Protein 1J6O (pdb70)

Sequence (259 aa):
HHHHVDTHAHLHFHQFDDDRNAVISSFEENNIEFVVNVGVNLEDSKKSLDLSKTSDRIFCSVGVHPHDAKEVPEDFIEHLEKFAKDEKVVAIGETGLDFFRNISPAEVQKRVFVEQIELAGKLNLPLVVHIRDAYSEAYEILRTESLPEKRGVIHAFSSDYEWAKKFIDLGFLLGIGGPVTYPKNEALREVVKRVGLEYIVLETDCPFLPPQPFRGKRNEPKYLKYVVETISQVLGVPEAKVDEATTENARRIFLEVKE

B-factor: mean 18.45, std 9.56, range [3.08, 58.13]

InterPro domains:
  IPR001130 3'-5' ssDNA/RNA exonuclease TatD-like [PF01026] (2-251)
  IPR001130 3'-5' ssDNA/RNA exonuclease TatD-like [PIRSF005902] (1-252)
  IPR001130 3'-5' ssDNA/RNA exonuclease TatD-like [cd01310] (1-251)
  IPR015991 Hydrolase TatD/YcfH-like [TIGR00010] (1-251)
  IPR032466 Metal-dependent hydrolase [SSF51556] (1-251)

CATH classification: 3.20.20.140

Structure (mmCIF, N/CA/C/O backbone):
data_1J6O
#
_entry.id   1J6O
#
_cell.length_a   35.05
_cell.length_b   77.25
_cell.length_c   84.53
_cell.angle_alpha   90
_cell.angle_beta   90
_cell.angle_gamma   90
#
_symmetry.space_group_name_H-M   'P 21 21 21'
#
loop_
_entity.id
_entity.type
_entity.pdbx_description
1 polymer 'TatD-related deoxyribonuclease'
2 non-polymer 'ISOPROPYL ALCOHOL'
3 water water
#
loop_
_atom_site.group_PDB
_atom_site.id
_atom_site.type_symbol
_atom_site.label_atom_id
_atom_site.label_alt_id
_atom_site.label_comp_id
_atom_site.label_asym_id
_atom_site.label_entity_id
_atom_site.label_seq_id
_atom_site.pdbx_PDB_ins_code
_atom_site.Cartn_x
_atom_site.Cartn_y
_atom_site.Cartn_z
_atom_site.occupancy
_atom_site.B_iso_or_equiv
_atom_site.auth_seq_id
_atom_site.auth_comp_id
_atom_site.auth_asym_id
_atom_site.auth_atom_id
_atom_site.pdbx_PDB_model_num
ATOM 1 N N . HIS A 1 9 ? 26.761 57.297 22.339 1.00 39.07 -4 HIS A N 1
ATOM 2 C CA . HIS A 1 9 ? 25.834 57.901 23.324 1.00 37.93 -4 HIS A CA 1
ATOM 3 C C . HIS A 1 9 ? 24.406 57.772 22.812 1.00 35.60 -4 HIS A C 1
ATOM 4 O O . HIS A 1 9 ? 23.473 57.660 23.599 1.00 35.55 -4 HIS A O 1
ATOM 11 N N . HIS A 1 10 ? 24.249 57.775 21.489 1.00 32.73 -3 HIS A N 1
ATOM 12 C CA . HIS A 1 10 ? 22.932 57.678 20.841 1.00 30.99 -3 HIS A CA 1
ATOM 13 C C . HIS A 1 10 ? 22.085 56.407 20.941 1.00 29.67 -3 HIS A C 1
ATOM 14 O O . HIS A 1 10 ? 22.599 55.301 20.940 1.00 29.54 -3 HIS A O 1
ATOM 21 N N . HIS A 1 11 ? 20.765 56.606 20.997 1.00 28.17 -2 HIS A N 1
ATOM 22 C CA . HIS A 1 11 ? 19.782 55.527 21.083 1.00 26.44 -2 HIS A CA 1
ATOM 23 C C . HIS A 1 11 ? 19.382 55.156 19.646 1.00 24.44 -2 HIS A C 1
ATOM 24 O O . HIS A 1 11 ? 18.299 55.543 19.180 1.00 26.00 -2 HIS A O 1
ATOM 31 N N . HIS A 1 12 ? 20.239 54.423 18.943 1.00 20.37 -1 HIS A N 1
ATOM 32 C CA . HIS A 1 12 ? 19.938 54.026 17.561 1.00 17.68 -1 HIS A CA 1
ATOM 33 C C . HIS A 1 12 ? 19.332 52.642 17.438 1.00 15.23 -1 HIS A C 1
ATOM 34 O O . HIS A 1 12 ? 19.707 51.745 18.172 1.00 14.74 -1 HIS A O 1
ATOM 49 N N . VAL A 1 14 ? 18.098 49.414 14.667 1.00 8.51 1 VAL A N 1
ATOM 50 C CA . VAL A 1 14 ? 18.354 48.860 13.339 1.00 7.41 1 VAL A CA 1
ATOM 51 C C . VAL A 1 14 ? 17.218 47.899 13.023 1.00 7.69 1 VAL A C 1
ATOM 52 O O . VAL A 1 14 ? 16.850 47.082 13.877 1.00 7.41 1 VAL A O 1
ATOM 56 N N . ASP A 1 15 ? 16.614 48.024 11.844 1.00 6.70 2 ASP A N 1
ATOM 57 C CA . ASP A 1 15 ? 15.518 47.098 11.488 1.00 7.71 2 ASP A CA 1
ATOM 58 C C . ASP A 1 15 ? 16.205 46.039 10.637 1.00 7.14 2 ASP A C 1
ATOM 59 O O . ASP A 1 15 ? 16.555 46.305 9.482 1.00 4.77 2 ASP A O 1
ATOM 64 N N . THR A 1 16 ? 16.375 44.836 11.175 1.00 6.90 3 THR A N 1
ATOM 65 C CA . THR A 1 16 ? 17.045 43.764 10.413 1.00 6.88 3 THR A CA 1
ATOM 66 C C . THR A 1 16 ? 16.165 42.958 9.461 1.00 6.10 3 THR A C 1
ATOM 67 O O . THR A 1 16 ? 16.632 41.979 8.858 1.00 6.35 3 THR A O 1
ATOM 71 N N . HIS A 1 17 ? 14.901 43.352 9.304 1.00 5.91 4 HIS A N 1
ATOM 72 C CA . HIS A 1 17 ? 14.041 42.609 8.403 1.00 6.90 4 HIS A CA 1
ATOM 73 C C . HIS A 1 17 ? 12.922 43.493 7.898 1.00 7.83 4 HIS A C 1
ATOM 74 O O . HIS A 1 17 ? 11.857 43.562 8.518 1.00 11.92 4 HIS A O 1
ATOM 81 N N . ALA A 1 18 ? 13.138 44.160 6.768 1.00 5.47 5 ALA A N 1
ATOM 82 C CA . ALA A 1 18 ? 12.103 45.028 6.220 1.00 5.66 5 ALA A CA 1
ATOM 83 C C . ALA A 1 18 ? 11.764 44.641 4.756 1.00 5.86 5 ALA A C 1
ATOM 84 O O . ALA A 1 18 ? 12.558 43.979 4.108 1.00 5.49 5 ALA A O 1
ATOM 86 N N . HIS A 1 19 ? 10.591 45.048 4.259 1.00 4.58 6 HIS A N 1
ATOM 87 C CA . HIS A 1 19 ? 10.181 44.755 2.871 1.00 5.69 6 HIS A CA 1
ATOM 88 C C . HIS A 1 19 ? 9.611 46.090 2.383 1.00 5.76 6 HIS A C 1
ATOM 89 O O . HIS A 1 19 ? 8.406 46.184 2.006 1.00 5.66 6 HIS A O 1
ATOM 96 N N . LEU A 1 20 ? 10.466 47.104 2.341 1.00 4.69 7 LEU A N 1
ATOM 97 C CA . LEU A 1 20 ? 10.047 48.440 1.920 1.00 5.86 7 LEU A CA 1
ATOM 98 C C . LEU A 1 20 ? 9.637 48.552 0.469 1.00 6.86 7 LEU A C 1
ATOM 99 O O . LEU A 1 20 ? 8.955 49.514 0.077 1.00 7.61 7 LEU A O 1
ATOM 104 N N . HIS A 1 21 ? 10.032 47.559 -0.313 1.00 5.31 8 HIS A N 1
ATOM 105 C CA . HIS A 1 21 ? 9.709 47.537 -1.730 1.00 7.50 8 HIS A CA 1
ATOM 106 C C . HIS A 1 21 ? 8.340 46.926 -2.016 1.00 7.17 8 HIS A C 1
ATOM 107 O O . HIS A 1 21 ? 7.920 46.893 -3.179 1.00 8.99 8 HIS A O 1
ATOM 114 N N . PHE A 1 22 ? 7.642 46.437 -0.986 1.00 5.07 9 PHE A N 1
ATOM 115 C CA . PHE A 1 22 ? 6.327 45.852 -1.192 1.00 6.12 9 PHE A CA 1
ATOM 116 C C . PHE A 1 22 ? 5.366 46.966 -1.586 1.00 9.51 9 PHE A C 1
ATOM 117 O O . PHE A 1 22 ? 5.600 48.153 -1.269 1.00 8.29 9 PHE A O 1
ATOM 125 N N . HIS A 1 23 ? 4.292 46.593 -2.281 1.00 9.63 10 HIS A N 1
ATOM 126 C CA . HIS A 1 23 ? 3.318 47.584 -2.722 1.00 11.97 10 HIS A CA 1
ATOM 127 C C . HIS A 1 23 ? 2.636 48.418 -1.631 1.00 11.41 10 HIS A C 1
ATOM 128 O O . HIS A 1 23 ? 2.111 49.505 -1.923 1.00 11.35 10 HIS A O 1
ATOM 135 N N . GLN A 1 24 ? 2.623 47.933 -0.393 1.00 9.31 11 GLN A N 1
ATOM 136 C CA . GLN A 1 24 ? 1.994 48.693 0.683 1.00 10.03 11 GLN A CA 1
ATOM 137 C C . GLN A 1 24 ? 2.745 50.013 0.955 1.00 7.91 11 GLN A C 1
ATOM 138 O O . GLN A 1 24 ? 2.253 50.886 1.638 1.00 8.47 11 GLN A O 1
ATOM 144 N N . PHE A 1 25 ? 3.930 50.164 0.391 1.00 7.65 12 PHE A N 1
ATOM 145 C CA . PHE A 1 25 ? 4.714 51.382 0.591 1.00 7.50 12 PHE A CA 1
ATOM 146 C C . PHE A 1 25 ? 4.783 52.207 -0.700 1.00 9.87 12 PHE A C 1
ATOM 147 O O . PHE A 1 25 ? 5.560 53.153 -0.774 1.00 9.82 12 PHE A O 1
ATOM 155 N N . ASP A 1 26 ? 4.001 51.830 -1.709 1.00 9.52 13 ASP A N 1
ATOM 156 C CA . ASP A 1 26 ? 4.033 52.557 -2.975 1.00 12.47 13 ASP A CA 1
ATOM 157 C C . ASP A 1 26 ? 3.751 54.045 -2.914 1.00 12.28 13 ASP A C 1
ATOM 158 O O . ASP A 1 26 ? 4.342 54.812 -3.660 1.00 15.44 13 ASP A O 1
ATOM 163 N N . ASP A 1 27 ? 2.870 54.472 -2.027 1.00 11.22 14 ASP A N 1
ATOM 164 C CA . ASP A 1 27 ? 2.572 55.898 -1.982 1.00 13.01 14 ASP A CA 1
ATOM 165 C C . ASP A 1 27 ? 3.474 56.791 -1.154 1.00 12.65 14 ASP A C 1
ATOM 166 O O . ASP A 1 27 ? 3.494 58.008 -1.394 1.00 11.88 14 ASP A O 1
ATOM 171 N N . ASP A 1 28 ? 4.242 56.210 -0.229 1.00 10.44 15 ASP A N 1
ATOM 172 C CA . ASP A 1 28 ? 5.117 57.019 0.629 1.00 11.36 15 ASP A CA 1
ATOM 173 C C . ASP A 1 28 ? 6.492 56.480 1.026 1.00 10.94 15 ASP A C 1
ATOM 174 O O . ASP A 1 28 ? 7.085 56.920 2.019 1.00 7.31 15 ASP A O 1
ATOM 179 N N . ARG A 1 29 ? 6.997 55.555 0.232 1.00 11.07 16 ARG A N 1
ATOM 180 C CA . ARG A 1 29 ? 8.290 54.936 0.452 1.00 11.95 16 ARG A CA 1
ATOM 181 C C . ARG A 1 29 ? 9.399 55.997 0.603 1.00 12.58 16 ARG A C 1
ATOM 182 O O . ARG A 1 29 ? 10.261 55.897 1.485 1.00 11.59 16 ARG A O 1
ATOM 190 N N . ASN A 1 30 ? 9.405 57.000 -0.279 1.00 11.70 17 ASN A N 1
ATOM 191 C CA . ASN A 1 30 ? 10.431 58.049 -0.193 1.00 12.28 17 ASN A CA 1
ATOM 192 C C . ASN A 1 30 ? 10.409 58.754 1.156 1.00 11.61 17 ASN A C 1
ATOM 193 O O . ASN A 1 30 ? 11.458 58.977 1.764 1.00 14.52 17 ASN A O 1
ATOM 198 N N . ALA A 1 31 ? 9.215 59.105 1.625 1.00 12.57 18 ALA A N 1
ATOM 199 C CA . ALA A 1 31 ? 9.066 59.791 2.908 1.00 12.55 18 ALA A CA 1
ATOM 200 C C . ALA A 1 31 ? 9.489 58.912 4.088 1.00 12.50 18 ALA A C 1
ATOM 201 O O . ALA A 1 31 ? 10.133 59.375 5.052 1.00 12.08 18 ALA A O 1
ATOM 203 N N . VAL A 1 32 ? 9.127 57.640 4.004 1.00 10.05 19 VAL A N 1
ATOM 204 C CA . VAL A 1 32 ? 9.459 56.690 5.060 1.00 10.61 19 VAL A CA 1
ATOM 205 C C . VAL A 1 32 ? 10.968 56.539 5.162 1.00 9.49 19 VAL A C 1
ATOM 206 O O . VAL A 1 32 ? 11.547 56.607 6.252 1.00 7.99 19 VAL A O 1
ATOM 210 N N . ILE A 1 33 ? 11.617 56.394 4.021 1.00 8.28 20 ILE A N 1
ATOM 211 C CA . ILE A 1 33 ? 13.057 56.228 4.004 1.00 8.88 20 ILE A CA 1
ATOM 212 C C . ILE A 1 33 ? 13.792 57.515 4.375 1.00 10.86 20 ILE A C 1
ATOM 213 O O . ILE A 1 33 ? 14.729 57.514 5.179 1.00 9.32 20 ILE A O 1
ATOM 218 N N . SER A 1 34 ? 13.361 58.627 3.815 1.00 12.17 21 SER A N 1
ATOM 219 C CA . SER A 1 34 ? 14.043 59.863 4.152 1.00 14.25 21 SER A CA 1
ATOM 220 C C . SER A 1 34 ? 13.858 60.237 5.619 1.00 14.19 21 SER A C 1
ATOM 221 O O . SER A 1 34 ? 14.600 61.081 6.144 1.00 16.92 21 SER A O 1
ATOM 224 N N . SER A 1 35 ? 12.902 59.639 6.322 1.00 12.03 22 SER A N 1
ATOM 225 C CA . SER A 1 35 ? 12.760 60.023 7.716 1.00 13.00 22 SER A CA 1
ATOM 226 C C . SER A 1 35 ? 13.464 59.073 8.687 1.00 10.78 22 SER A C 1
ATOM 227 O O . SER A 1 35 ? 13.296 59.182 9.896 1.00 12.33 22 SER A O 1
ATOM 230 N N . PHE A 1 36 ? 14.257 58.140 8.164 1.00 9.98 23 PHE A N 1
ATOM 231 C CA . PHE A 1 36 ? 14.956 57.202 9.042 1.00 7.80 23 PHE A CA 1
ATOM 232 C C . PHE A 1 36 ? 15.805 57.901 10.094 1.00 11.25 23 PHE A C 1
ATOM 233 O O . PHE A 1 36 ? 15.724 57.575 11.283 1.00 10.45 23 PHE A O 1
ATOM 241 N N . GLU A 1 37 ? 16.594 58.882 9.665 1.00 11.91 24 GLU A N 1
ATOM 242 C CA . GLU A 1 37 ? 17.444 59.599 10.617 1.00 15.05 24 GLU A CA 1
ATOM 243 C C . GLU A 1 37 ? 16.616 60.242 11.732 1.00 15.53 24 GLU A C 1
ATOM 244 O O . GLU A 1 37 ? 16.890 60.044 12.931 1.00 16.35 24 GLU A O 1
ATOM 250 N N . GLU A 1 38 ? 15.590 60.995 11.357 1.00 13.57 25 GLU A N 1
ATOM 251 C CA . GLU A 1 38 ? 14.764 61.649 12.366 1.00 17.41 25 GLU A CA 1
ATOM 252 C C . GLU A 1 38 ? 14.165 60.631 13.316 1.00 15.98 25 GLU A C 1
ATOM 253 O O . GLU A 1 38 ? 13.892 60.932 14.465 1.00 16.70 25 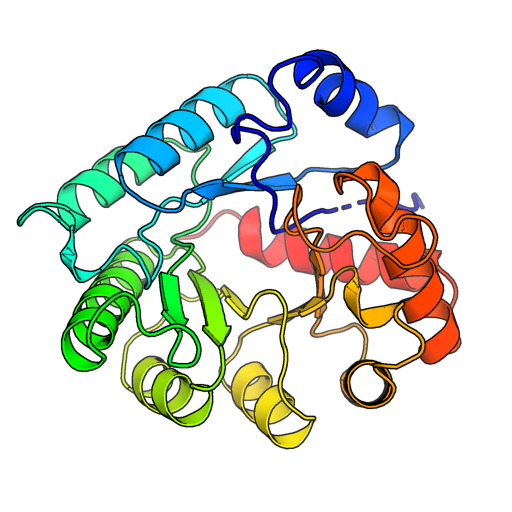GLU A O 1
ATOM 259 N N . ASN A 1 39 ? 13.953 59.413 12.841 1.00 13.77 26 ASN A N 1
ATOM 260 C CA . ASN A 1 39 ? 13.369 58.402 13.701 1.00 13.90 26 ASN A CA 1
ATOM 261 C C . ASN A 1 39 ? 14.352 57.467 14.401 1.00 12.46 26 ASN A C 1
ATOM 262 O O . ASN A 1 39 ? 13.942 56.446 14.945 1.00 13.31 26 ASN A O 1
ATOM 267 N N . ASN A 1 40 ? 15.634 57.823 14.369 1.00 13.44 27 ASN A N 1
ATOM 268 C CA . ASN A 1 40 ? 16.707 57.050 15.003 1.00 15.18 27 ASN A CA 1
ATOM 269 C C . ASN A 1 40 ? 16.946 55.652 14.446 1.00 14.89 27 ASN A C 1
ATOM 270 O O . ASN A 1 40 ? 17.368 54.729 15.180 1.00 13.00 27 ASN A O 1
ATOM 275 N N . ILE A 1 41 ? 16.640 55.482 13.167 1.00 11.75 28 ILE A N 1
ATOM 276 C CA . ILE A 1 41 ? 16.841 54.192 12.525 1.00 10.41 28 ILE A CA 1
ATOM 277 C C . ILE A 1 41 ? 18.198 54.328 11.833 1.00 10.68 28 ILE A C 1
ATOM 278 O O . ILE A 1 41 ? 18.320 55.071 10.849 1.00 11.70 28 ILE A O 1
ATOM 283 N N . GLU A 1 42 ? 19.215 53.625 12.330 1.00 8.97 29 GLU A N 1
ATOM 284 C CA . GLU A 1 42 ? 20.553 53.702 11.734 1.00 9.65 29 GLU A CA 1
ATOM 285 C C . GLU A 1 42 ? 20.637 53.101 10.327 1.00 9.66 29 GLU A C 1
ATOM 286 O O . GLU A 1 42 ? 21.310 53.649 9.438 1.00 7.77 29 GLU A O 1
ATOM 292 N N . PHE A 1 43 ? 20.023 51.933 10.142 1.00 9.48 30 PHE A N 1
ATOM 293 C CA . PHE A 1 43 ? 20.004 51.277 8.829 1.00 7.33 30 PHE A CA 1
ATOM 294 C C . PHE A 1 43 ? 19.000 50.176 8.889 1.00 7.51 30 PHE A C 1
ATOM 295 O O . PHE A 1 43 ? 18.486 49.840 9.971 1.00 5.83 30 PHE A O 1
ATOM 303 N N . VAL A 1 44 ? 18.642 49.658 7.726 1.00 5.36 31 VAL A N 1
ATOM 304 C CA . VAL A 1 44 ? 17.684 48.564 7.719 1.00 6.09 31 VAL A CA 1
ATOM 305 C C . VAL A 1 44 ? 18.189 47.524 6.739 1.00 6.15 31 VAL A C 1
ATOM 306 O O . VAL A 1 44 ? 18.960 47.847 5.813 1.00 6.13 31 VAL A O 1
ATOM 310 N N . VAL A 1 45 ? 17.791 46.275 6.957 1.00 3.26 32 VAL A N 1
ATOM 311 C CA . VAL A 1 45 ? 18.212 45.219 6.052 1.00 3.76 32 VAL A CA 1
ATOM 312 C C . VAL A 1 45 ? 16.901 44.898 5.322 1.00 5.50 32 VAL A C 1
ATOM 313 O O . VAL A 1 45 ? 15.963 44.393 5.941 1.00 6.86 32 VAL A O 1
ATOM 317 N N . ASN A 1 46 ? 16.844 45.241 4.034 1.00 4.99 33 ASN A N 1
ATOM 318 C CA . ASN A 1 46 ? 15.648 45.016 3.212 1.00 6.09 33 ASN A CA 1
ATOM 319 C C . ASN A 1 46 ? 15.767 43.647 2.555 1.00 7.63 33 ASN A C 1
ATOM 320 O O . ASN A 1 46 ? 16.671 43.387 1.788 1.00 8.14 33 ASN A O 1
ATOM 325 N N . VAL A 1 47 ? 14.777 42.815 2.833 1.00 7.46 34 VAL A N 1
ATOM 326 C CA . VAL A 1 47 ? 14.718 41.447 2.368 1.00 8.33 34 VAL A CA 1
ATOM 327 C C . VAL A 1 47 ? 13.841 41.036 1.196 1.00 9.12 34 VAL A C 1
ATOM 328 O O . VAL A 1 47 ? 12.651 41.324 1.189 1.00 10.73 34 VAL A O 1
ATOM 332 N N . GLY A 1 48 ? 14.423 40.274 0.278 1.00 9.14 35 GLY A N 1
ATOM 333 C CA . GLY A 1 48 ? 13.674 39.798 -0.893 1.00 10.25 35 GLY A CA 1
ATOM 334 C C . GLY A 1 48 ? 13.023 38.456 -0.612 1.00 11.86 35 GLY A C 1
ATOM 335 O O . GLY A 1 48 ? 13.468 37.748 0.303 1.00 12.61 35 GLY A O 1
ATOM 336 N N . VAL A 1 49 ? 11.955 38.100 -1.345 1.00 9.23 36 VAL A N 1
ATOM 337 C CA . VAL A 1 49 ? 11.306 36.800 -1.092 1.00 10.02 36 VAL A CA 1
ATOM 338 C C . VAL A 1 49 ? 11.312 35.814 -2.280 1.00 9.69 36 VAL A C 1
ATOM 339 O O . VAL A 1 49 ? 10.826 34.681 -2.164 1.00 10.40 36 VAL A O 1
ATOM 343 N N . ASN A 1 50 ? 11.865 36.250 -3.411 1.00 9.59 37 ASN A N 1
ATOM 344 C CA . ASN A 1 50 ? 11.963 35.409 -4.598 1.00 9.54 37 ASN A CA 1
ATOM 345 C C . ASN A 1 50 ? 12.880 36.142 -5.556 1.00 10.96 37 ASN A C 1
ATOM 346 O O . ASN A 1 50 ? 13.379 37.214 -5.228 1.00 11.30 37 ASN A O 1
ATOM 351 N N . LEU A 1 51 ? 13.151 35.580 -6.717 1.00 9.33 38 LEU A N 1
ATOM 352 C CA . LEU A 1 51 ? 14.041 36.262 -7.641 1.00 11.42 38 LEU A CA 1
ATOM 353 C C . LEU A 1 51 ? 13.603 37.652 -8.087 1.00 10.32 38 LEU A C 1
ATOM 354 O O . LEU A 1 51 ? 14.400 38.596 -8.041 1.00 10.79 38 LEU A O 1
ATOM 359 N N . GLU A 1 52 ? 12.359 37.790 -8.531 1.00 10.83 39 GLU A N 1
ATOM 360 C CA . GLU A 1 52 ? 11.884 39.101 -8.987 1.00 11.26 39 GLU A CA 1
ATOM 361 C C . GLU A 1 52 ? 11.839 40.108 -7.846 1.00 10.87 39 GLU A C 1
ATOM 362 O O . GLU A 1 52 ? 12.192 41.282 -8.006 1.00 10.75 39 GLU A O 1
ATOM 368 N N . ASP A 1 53 ? 11.351 39.645 -6.707 1.00 9.63 40 ASP A N 1
ATOM 369 C CA . ASP A 1 53 ? 11.249 40.505 -5.545 1.00 9.07 40 ASP A CA 1
ATOM 370 C C . ASP A 1 53 ? 12.631 40.902 -4.994 1.00 8.26 40 ASP A C 1
ATOM 371 O O . ASP A 1 53 ? 12.843 42.050 -4.517 1.00 8.89 40 ASP A O 1
ATOM 376 N N . SER A 1 54 ? 13.579 39.974 -5.063 1.00 7.07 41 SER A N 1
ATOM 377 C CA . SER A 1 54 ? 14.908 40.285 -4.574 1.00 8.25 41 SER A CA 1
ATOM 378 C C . SER A 1 54 ? 15.524 41.370 -5.444 1.00 9.55 41 SER A C 1
ATOM 379 O O . SER A 1 54 ? 16.265 42.232 -4.938 1.00 7.94 41 SER A O 1
ATOM 382 N N . LYS A 1 55 ? 15.237 41.334 -6.744 1.00 8.68 42 LYS A N 1
ATOM 383 C CA . LYS A 1 55 ? 15.788 42.357 -7.665 1.00 12.31 42 LYS A CA 1
ATOM 384 C C . LYS A 1 55 ? 15.220 43.742 -7.269 1.00 11.13 42 LYS A C 1
ATOM 385 O O . LYS A 1 55 ? 15.945 44.730 -7.262 1.00 11.39 42 LYS A O 1
ATOM 391 N N . LYS A 1 56 ? 13.936 43.805 -6.923 1.00 11.04 43 LYS A N 1
ATOM 392 C CA . LYS A 1 56 ? 13.317 45.090 -6.526 1.00 11.78 43 LYS A CA 1
ATOM 393 C C . LYS A 1 56 ? 13.927 45.581 -5.218 1.00 11.11 43 LYS A C 1
ATOM 394 O O . LYS A 1 56 ? 14.133 46.783 -5.037 1.00 9.70 43 LYS A O 1
ATOM 400 N N . SER A 1 57 ? 14.187 44.644 -4.308 1.00 9.63 44 SER A N 1
ATOM 401 C CA . SER A 1 57 ? 14.786 44.979 -3.016 1.00 8.58 44 SER A CA 1
ATOM 402 C C . SER A 1 57 ? 16.184 45.549 -3.285 1.00 10.16 44 SER A C 1
ATOM 403 O O . SER A 1 57 ? 16.567 46.582 -2.737 1.00 7.17 44 SER A O 1
ATOM 406 N N . LEU A 1 58 ? 16.956 44.882 -4.136 1.00 9.31 45 LEU A N 1
ATOM 407 C CA . LEU A 1 58 ? 18.299 45.390 -4.419 1.00 10.99 45 LEU A CA 1
ATOM 408 C C . LEU A 1 58 ? 18.269 46.775 -5.048 1.00 10.17 45 LEU A C 1
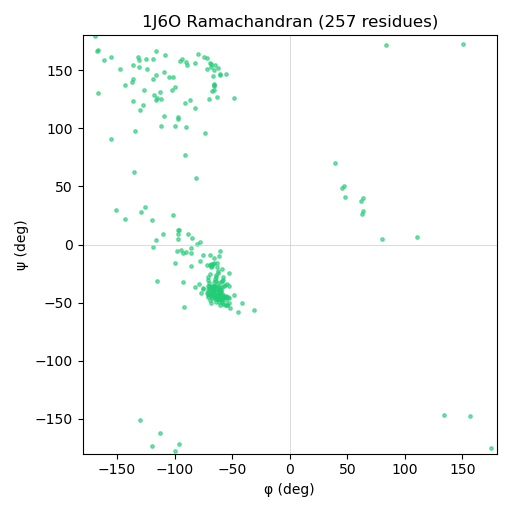ATOM 409 O O . LEU A 1 58 ? 19.047 47.664 -4.677 1.00 8.71 45 LEU A O 1
ATOM 414 N N . ASP A 1 59 ? 17.377 46.964 -5.995 1.00 9.35 46 ASP A N 1
ATOM 415 C CA . ASP A 1 59 ? 17.278 48.253 -6.653 1.00 12.25 46 ASP A CA 1
ATOM 416 C C . ASP A 1 59 ? 16.929 49.335 -5.669 1.00 11.27 46 ASP A C 1
ATOM 417 O O . ASP A 1 59 ? 17.463 50.446 -5.737 1.00 11.64 46 ASP A O 1
ATOM 422 N N . LEU A 1 60 ? 16.059 49.015 -4.721 1.00 9.55 47 LEU A N 1
ATOM 423 C CA . LEU A 1 60 ? 15.686 50.031 -3.738 1.00 8.75 47 LEU A CA 1
ATOM 424 C C . LEU A 1 60 ? 16.847 50.330 -2.780 1.00 10.52 47 LEU A C 1
ATOM 425 O O . LEU A 1 60 ? 17.082 51.492 -2.435 1.00 11.86 47 LEU A O 1
ATOM 430 N N . SER A 1 61 ? 17.571 49.297 -2.353 1.00 11.67 48 SER A N 1
ATOM 431 C CA . SER A 1 61 ? 18.691 49.493 -1.429 1.00 12.95 48 SER A CA 1
ATOM 432 C C . SER A 1 61 ? 19.727 50.398 -2.052 1.00 14.99 48 SER A C 1
ATOM 433 O O . SER A 1 61 ? 20.393 51.164 -1.358 1.00 13.64 48 SER A O 1
ATOM 436 N N . LYS A 1 62 ? 19.858 50.329 -3.371 1.00 16.35 49 LYS A N 1
ATOM 437 C CA . LYS A 1 62 ? 20.839 51.177 -4.019 1.00 20.04 49 LYS A CA 1
ATOM 438 C C . LYS A 1 62 ? 20.480 52.670 -3.989 1.00 19.99 49 LYS A C 1
ATOM 439 O O . LYS A 1 62 ? 21.315 53.508 -4.313 1.00 22.83 49 LYS A O 1
ATOM 445 N N . THR A 1 63 ? 19.272 53.015 -3.556 1.00 19.09 50 THR A N 1
ATOM 446 C CA . THR A 1 63 ? 18.860 54.422 -3.498 1.00 18.44 50 THR A CA 1
ATOM 447 C C . THR A 1 63 ? 19.067 55.100 -2.135 1.00 16.03 50 THR A C 1
ATOM 448 O O . THR A 1 63 ? 18.832 56.301 -1.983 1.00 15.64 50 THR A O 1
ATOM 452 N N . SER A 1 64 ? 19.500 54.351 -1.137 1.00 13.23 51 SER A N 1
ATOM 453 C CA . SER A 1 64 ? 19.692 54.954 0.180 1.00 12.20 51 SER A CA 1
ATOM 454 C C . SER A 1 64 ? 20.888 54.382 0.875 1.00 10.17 51 SER A C 1
ATOM 455 O O . SER A 1 64 ? 21.076 53.176 0.877 1.00 10.31 51 SER A O 1
ATOM 458 N N . ASP A 1 65 ? 21.676 55.250 1.500 1.00 8.01 52 ASP A N 1
ATOM 459 C CA . ASP A 1 65 ? 22.844 54.808 2.203 1.00 9.66 52 ASP A CA 1
ATOM 460 C C . ASP A 1 65 ? 22.470 53.998 3.448 1.00 11.03 52 ASP A C 1
ATOM 461 O O . ASP A 1 65 ? 23.311 53.302 3.998 1.00 13.96 52 ASP A O 1
ATOM 466 N N . ARG A 1 66 ? 21.217 54.100 3.888 1.00 10.16 53 ARG A N 1
ATOM 467 C CA . ARG A 1 66 ? 20.764 53.375 5.082 1.00 9.52 53 ARG A CA 1
ATOM 468 C C . ARG A 1 66 ? 20.055 52.056 4.847 1.00 9.12 53 ARG A C 1
ATOM 469 O O . ARG A 1 66 ? 19.592 51.405 5.807 1.00 8.20 53 ARG A O 1
ATOM 477 N N . ILE A 1 67 ? 19.993 51.643 3.584 1.00 6.65 54 ILE A N 1
ATOM 478 C CA . ILE A 1 67 ? 19.339 50.384 3.264 1.00 7.15 54 ILE A CA 1
ATOM 479 C C . ILE A 1 67 ? 20.332 49.395 2.646 1.00 8.89 54 ILE A C 1
ATOM 480 O O . ILE A 1 67 ? 21.074 49.752 1.719 1.00 7.09 54 ILE A O 1
ATOM 485 N N . PHE A 1 68 ? 20.376 48.187 3.207 1.00 6.34 55 PHE A N 1
ATOM 486 C CA . PHE A 1 68 ? 21.249 47.126 2.715 1.00 7.37 55 PHE A CA 1
ATOM 487 C C . PHE A 1 68 ? 20.247 46.080 2.262 1.00 8.51 55 PHE A C 1
ATOM 488 O O . PHE A 1 68 ? 19.066 46.135 2.646 1.00 8.83 55 PHE A O 1
ATOM 496 N N . CYS A 1 69 ? 20.722 45.097 1.510 1.00 7.74 56 CYS A N 1
ATOM 497 C CA . CYS A 1 69 ? 19.851 44.065 0.973 1.00 8.51 56 CYS A CA 1
ATOM 498 C C . CYS A 1 69 ? 20.147 42.587 1.273 1.00 8.81 56 CYS A C 1
ATOM 499 O O . CYS A 1 69 ? 21.294 42.219 1.502 1.00 7.19 56 CYS A O 1
ATOM 502 N N . SER A 1 70 ? 19.090 41.766 1.306 1.00 7.23 57 SER A N 1
ATOM 503 C CA . SER A 1 70 ? 19.234 40.328 1.534 1.00 5.43 57 SER A CA 1
ATOM 504 C C . SER A 1 70 ? 18.478 39.768 0.338 1.00 7.18 57 SER A C 1
ATOM 505 O O . SER A 1 70 ? 17.352 40.218 0.052 1.00 7.29 57 SER A O 1
ATOM 508 N N . VAL A 1 71 ? 19.065 38.798 -0.361 1.00 5.10 58 VAL A N 1
ATOM 509 C CA . VAL A 1 71 ? 18.392 38.212 -1.522 1.00 6.99 58 VAL A CA 1
ATOM 510 C C . VAL A 1 71 ? 18.168 36.734 -1.264 1.00 7.26 58 VAL A C 1
ATOM 511 O O . VAL A 1 71 ? 19.018 36.053 -0.658 1.00 7.15 58 VAL A O 1
ATOM 515 N N . GLY A 1 72 ? 17.019 36.245 -1.715 1.00 6.78 59 GLY A N 1
ATOM 516 C CA . GLY A 1 72 ? 16.699 34.841 -1.512 1.00 7.84 59 GLY A CA 1
ATOM 517 C C . GLY A 1 72 ? 15.305 34.479 -1.983 1.00 6.89 59 GLY A C 1
ATOM 518 O O . GLY A 1 72 ? 14.577 35.295 -2.575 1.00 7.45 59 GLY A O 1
ATOM 519 N N . VAL A 1 73 ? 14.955 33.229 -1.717 1.00 6.89 60 VAL A N 1
ATOM 520 C CA . VAL A 1 73 ? 13.671 32.690 -2.087 1.00 6.83 60 VAL A CA 1
ATOM 521 C C . VAL A 1 73 ? 13.042 32.083 -0.854 1.00 7.16 60 VAL A C 1
ATOM 522 O O . VAL A 1 73 ? 13.570 31.128 -0.255 1.00 8.79 60 VAL A O 1
ATOM 526 N N . HIS A 1 74 ? 11.888 32.629 -0.521 1.00 5.74 61 HIS A N 1
ATOM 527 C CA . HIS A 1 74 ? 11.078 32.234 0.632 1.00 7.95 61 HIS A CA 1
ATOM 528 C C . HIS A 1 74 ? 10.555 30.803 0.430 1.00 9.34 61 HIS A C 1
ATOM 529 O O . HIS A 1 74 ? 10.334 30.368 -0.690 1.00 7.61 61 HIS A O 1
ATOM 536 N N . PRO A 1 75 ? 10.348 30.058 1.520 1.00 9.29 62 PRO A N 1
ATOM 537 C CA . PRO A 1 75 ? 9.854 28.690 1.305 1.00 11.28 62 PRO A CA 1
ATOM 538 C C . PRO A 1 75 ? 8.527 28.612 0.535 1.00 11.87 62 PRO A C 1
ATOM 539 O O . PRO A 1 75 ? 8.285 27.643 -0.197 1.00 10.32 62 PRO A O 1
ATOM 543 N N . HIS A 1 76 ? 7.671 29.625 0.672 1.00 12.60 63 HIS A N 1
ATOM 544 C CA . HIS A 1 76 ? 6.406 29.579 -0.045 1.00 14.84 63 HIS A CA 1
ATOM 545 C C . HIS A 1 76 ? 6.678 29.515 -1.541 1.00 16.00 63 HIS A C 1
ATOM 546 O O . HIS A 1 76 ? 5.985 28.816 -2.273 1.00 15.89 63 HIS A O 1
ATOM 553 N N . ASP A 1 77 ? 7.718 30.215 -1.981 1.00 15.20 64 ASP A N 1
ATOM 554 C CA . ASP A 1 77 ? 8.079 30.251 -3.384 1.00 17.85 64 ASP A CA 1
ATOM 555 C C . ASP A 1 77 ? 9.032 29.126 -3.825 1.00 16.03 64 ASP A C 1
ATOM 556 O O . ASP A 1 77 ? 9.515 29.150 -4.958 1.00 18.82 64 ASP A O 1
ATOM 561 N N . ALA A 1 78 ? 9.297 28.137 -2.969 1.00 14.31 65 ALA A N 1
ATOM 562 C CA . ALA A 1 78 ? 10.223 27.046 -3.327 1.00 13.50 65 ALA A CA 1
ATOM 563 C C . ALA A 1 78 ? 9.906 26.189 -4.558 1.00 13.08 65 ALA A C 1
ATOM 564 O O . ALA A 1 78 ? 10.816 25.764 -5.272 1.00 12.78 65 ALA A O 1
ATOM 566 N N . LYS A 1 79 ? 8.631 25.911 -4.788 1.00 15.22 66 LYS A N 1
ATOM 567 C CA . LYS A 1 79 ? 8.234 25.100 -5.930 1.00 17.37 66 LYS A CA 1
ATOM 568 C C . LYS A 1 79 ? 8.327 25.889 -7.220 1.00 18.43 66 LYS A C 1
ATOM 569 O O . LYS A 1 79 ? 8.189 25.310 -8.287 1.00 19.19 66 LYS A O 1
ATOM 575 N N . GLU A 1 80 ? 8.557 27.198 -7.109 1.00 18.83 67 GLU A N 1
ATOM 576 C CA . GLU A 1 80 ? 8.666 28.104 -8.267 1.00 19.47 67 GLU A CA 1
ATOM 577 C C . GLU A 1 80 ? 10.080 28.451 -8.754 1.00 18.69 67 GLU A C 1
ATOM 578 O O . GLU A 1 80 ? 10.243 29.116 -9.787 1.00 18.94 67 GLU A O 1
ATOM 584 N N . VAL A 1 81 ? 11.109 28.009 -8.044 1.00 17.25 68 VAL A N 1
ATOM 585 C CA . VAL A 1 81 ? 12.454 28.351 -8.497 1.00 16.19 68 VAL A CA 1
ATOM 586 C C . VAL A 1 81 ? 12.900 27.764 -9.833 1.00 15.82 68 VAL A C 1
ATOM 587 O O . VAL A 1 81 ? 12.668 26.589 -10.133 1.00 13.55 68 VAL A O 1
ATOM 591 N N . PRO A 1 82 ? 13.565 28.591 -10.649 1.00 16.30 69 PRO A N 1
ATOM 592 C CA . PRO A 1 82 ? 14.082 28.191 -11.954 1.00 17.90 69 PRO A CA 1
ATOM 593 C C . PRO A 1 82 ? 15.303 27.339 -11.647 1.00 18.09 69 PRO A C 1
ATOM 594 O O . PRO A 1 82 ? 15.850 27.417 -10.548 1.00 16.30 69 PRO A O 1
ATOM 598 N N . GLU A 1 83 ? 15.748 26.546 -12.614 1.00 18.73 70 GLU A N 1
ATOM 599 C CA . GLU A 1 83 ? 16.908 25.692 -12.418 1.00 19.16 70 GLU A CA 1
ATOM 600 C C . GLU A 1 83 ? 18.186 26.441 -12.042 1.00 19.50 70 GLU A C 1
ATOM 601 O O . GLU A 1 83 ? 19.027 25.910 -11.318 1.00 20.45 70 GLU A O 1
ATOM 603 N N . ASP A 1 84 ? 18.334 27.665 -12.525 1.00 17.22 71 ASP A N 1
ATOM 604 C CA . ASP A 1 84 ? 19.527 28.442 -12.230 1.00 16.18 71 ASP A CA 1
ATOM 605 C C . ASP A 1 84 ? 19.308 29.485 -11.153 1.00 13.66 71 ASP A C 1
ATOM 606 O O . ASP A 1 84 ? 20.041 30.475 -11.100 1.00 14.10 71 ASP A O 1
ATOM 608 N N . PHE A 1 85 ? 18.334 29.266 -10.275 1.00 12.82 72 PHE A N 1
ATOM 609 C CA . PHE A 1 85 ? 18.079 30.264 -9.228 1.00 12.65 72 PHE A CA 1
ATOM 610 C C . PHE A 1 85 ? 19.243 30.627 -8.300 1.00 12.91 72 PHE A C 1
ATOM 611 O O . PHE A 1 85 ? 19.397 31.796 -7.911 1.00 12.47 72 PHE A O 1
ATOM 619 N N . ILE A 1 86 ? 20.081 29.659 -7.973 1.00 12.43 73 ILE A N 1
ATOM 620 C CA . ILE A 1 86 ? 21.208 29.950 -7.096 1.00 13.36 73 ILE A CA 1
ATOM 621 C C . ILE A 1 86 ? 22.223 30.841 -7.821 1.00 15.00 73 ILE A C 1
ATOM 622 O O . ILE A 1 86 ? 22.828 31.730 -7.217 1.00 13.11 73 ILE A O 1
ATOM 627 N N . GLU A 1 87 ? 22.420 30.596 -9.114 1.00 15.80 74 GLU A N 1
ATOM 628 C CA . GLU A 1 87 ? 23.360 31.399 -9.893 1.00 16.60 74 GLU A CA 1
ATOM 629 C C . GLU A 1 87 ? 22.843 32.825 -9.981 1.00 16.21 74 GLU A C 1
ATOM 630 O O . GLU A 1 87 ? 23.605 33.795 -9.967 1.00 15.28 74 GLU A O 1
ATOM 636 N N . HIS A 1 88 ? 21.532 32.942 -10.107 1.00 13.78 75 HIS A N 1
ATOM 637 C CA . HIS A 1 88 ? 20.926 34.250 -10.197 1.00 15.43 75 HIS A CA 1
ATOM 638 C C . HIS A 1 88 ? 21.096 35.020 -8.868 1.00 13.82 75 HIS A C 1
ATOM 639 O O . HIS A 1 88 ? 21.340 36.224 -8.882 1.00 13.16 75 HIS A O 1
ATOM 646 N N . LEU A 1 89 ? 20.966 34.335 -7.728 1.00 13.55 76 LEU A N 1
ATOM 647 C CA . LEU A 1 89 ? 21.119 35.006 -6.430 1.00 11.62 76 LEU A CA 1
ATOM 648 C C . LEU A 1 89 ? 22.594 35.379 -6.272 1.00 12.05 76 LEU A C 1
ATOM 649 O O . LEU A 1 89 ? 22.935 36.459 -5.771 1.00 11.13 76 LEU A O 1
ATOM 654 N N . GLU A 1 90 ? 23.475 34.488 -6.725 1.00 12.51 77 GLU A N 1
ATOM 655 C CA . GLU A 1 90 ? 24.903 34.739 -6.630 1.00 13.51 77 GLU A CA 1
ATOM 656 C C . GLU A 1 90 ? 25.269 35.982 -7.444 1.00 13.88 77 GLU A C 1
ATOM 657 O O . GLU A 1 90 ? 26.137 36.763 -7.026 1.00 14.85 77 GLU A O 1
ATOM 663 N N . LYS A 1 91 ? 24.600 36.183 -8.584 1.00 13.83 78 LYS A N 1
ATOM 664 C CA . LYS A 1 91 ? 24.862 37.345 -9.434 1.00 14.93 78 LYS A CA 1
ATOM 665 C C . LYS A 1 91 ? 24.421 38.628 -8.698 1.00 16.83 78 LYS A C 1
ATOM 666 O O . LYS A 1 91 ? 25.065 39.675 -8.793 1.00 16.69 78 LYS A O 1
ATOM 672 N N . PHE A 1 92 ? 23.310 38.547 -7.981 1.00 14.85 79 PHE A N 1
ATOM 673 C CA . PHE A 1 92 ? 22.826 39.710 -7.251 1.00 14.68 79 PHE A CA 1
ATOM 674 C C . PHE A 1 92 ? 23.841 40.059 -6.171 1.00 15.60 79 PHE A C 1
ATOM 675 O O . PHE A 1 92 ? 24.192 41.233 -5.963 1.00 15.07 79 PHE A O 1
ATOM 683 N N . ALA A 1 93 ? 24.292 39.025 -5.475 1.00 15.21 80 ALA A N 1
ATOM 684 C CA . ALA A 1 93 ? 25.241 39.187 -4.397 1.00 17.16 80 ALA A CA 1
ATOM 685 C C . ALA A 1 93 ? 26.571 39.791 -4.794 1.00 18.56 80 ALA A C 1
ATOM 686 O O . ALA A 1 93 ? 27.394 40.078 -3.932 1.00 18.63 80 ALA A O 1
ATOM 688 N N . LYS A 1 94 ? 26.792 40.003 -6.090 1.00 19.17 81 LYS A N 1
ATOM 689 C CA . LYS A 1 94 ? 28.055 40.598 -6.492 1.00 21.76 81 LYS A CA 1
ATOM 690 C C . LYS A 1 94 ? 27.980 42.051 -6.024 1.00 21.23 81 LYS A C 1
ATOM 691 O O . LYS A 1 94 ? 29.009 42.652 -5.724 1.00 21.60 81 LYS A O 1
ATOM 697 N N . ASP A 1 95 ? 26.762 42.599 -5.946 1.00 18.95 82 ASP A N 1
ATOM 698 C CA . ASP A 1 95 ? 26.562 43.993 -5.506 1.00 18.71 82 ASP A CA 1
ATOM 699 C C . ASP A 1 95 ? 26.933 44.127 -4.021 1.00 18.17 82 ASP A C 1
ATOM 700 O O . ASP A 1 95 ? 26.496 43.324 -3.186 1.00 16.28 82 ASP A O 1
ATOM 705 N N . GLU A 1 96 ? 27.728 45.143 -3.684 1.00 16.80 83 GLU A N 1
ATOM 706 C CA . GLU A 1 96 ? 28.142 45.341 -2.289 1.00 16.66 83 GLU A CA 1
ATOM 707 C C . GLU A 1 96 ? 26.985 45.629 -1.325 1.00 14.78 83 GLU A C 1
ATOM 708 O O . GLU A 1 96 ? 27.127 45.470 -0.114 1.00 13.51 83 GLU A O 1
ATOM 714 N N . LYS A 1 97 ? 25.850 46.051 -1.865 1.00 12.51 84 LYS A N 1
ATOM 715 C CA . LYS A 1 97 ? 24.694 46.353 -1.025 1.00 11.51 84 LYS A CA 1
ATOM 716 C C . LYS A 1 97 ? 24.069 45.074 -0.453 1.00 11.33 84 LYS A C 1
ATOM 717 O O . LYS A 1 97 ? 23.288 45.146 0.502 1.00 7.80 84 LYS A O 1
ATOM 723 N N . VAL A 1 98 ? 24.392 43.919 -1.048 1.00 8.21 85 VAL A N 1
ATOM 724 C CA . VAL A 1 98 ? 23.844 42.632 -0.566 1.00 8.63 85 VAL A CA 1
ATOM 725 C C . VAL A 1 98 ? 24.690 42.159 0.618 1.00 8.85 85 VAL A C 1
ATOM 726 O O . VAL A 1 98 ? 25.899 41.866 0.479 1.00 9.41 85 VAL A O 1
ATOM 730 N N . VAL A 1 99 ? 24.046 42.058 1.779 1.00 7.25 86 VAL A N 1
ATOM 731 C CA . VAL A 1 99 ? 24.741 41.652 2.994 1.00 6.49 86 VAL A CA 1
ATOM 732 C C . VAL A 1 99 ? 24.281 40.339 3.596 1.00 6.82 86 VAL A C 1
ATOM 733 O O . VAL A 1 99 ? 24.760 39.924 4.651 1.00 8.00 86 VAL A O 1
ATOM 737 N N . ALA A 1 100 ? 23.360 39.662 2.923 1.00 6.67 87 ALA A N 1
ATOM 738 C CA . ALA A 1 100 ? 22.880 38.417 3.467 1.00 6.69 87 ALA A CA 1
ATOM 739 C C . ALA A 1 100 ? 22.103 37.668 2.408 1.00 6.72 87 ALA A C 1
ATOM 740 O O . ALA A 1 100 ? 21.797 38.223 1.360 1.00 6.95 87 ALA A O 1
ATOM 742 N N . ILE A 1 101 ? 21.845 36.401 2.699 1.00 6.53 88 ILE A N 1
ATOM 743 C CA . ILE A 1 101 ? 21.091 35.511 1.829 1.00 7.15 88 ILE A CA 1
ATOM 744 C C . ILE A 1 101 ? 19.841 35.175 2.639 1.00 7.45 88 ILE A C 1
ATOM 745 O O . ILE A 1 101 ? 19.930 34.709 3.791 1.00 8.07 88 ILE A O 1
ATOM 750 N N . GLY A 1 102 ? 18.680 35.438 2.034 1.00 6.18 89 GLY A N 1
ATOM 751 C CA . GLY A 1 102 ? 17.389 35.182 2.657 1.00 6.95 89 GLY A CA 1
ATOM 752 C C . GLY A 1 102 ? 16.431 36.220 2.077 1.00 7.42 89 GLY A C 1
ATOM 753 O O . GLY A 1 102 ? 16.880 37.168 1.431 1.00 7.68 89 GLY A O 1
ATOM 754 N N . GLU A 1 103 ? 15.142 36.133 2.362 1.00 8.95 90 GLU A N 1
ATOM 755 C CA . GLU A 1 103 ? 14.535 35.125 3.221 1.00 10.76 90 GLU A CA 1
ATOM 756 C C . GLU A 1 103 ? 14.582 33.686 2.708 1.00 9.20 90 GLU A C 1
ATOM 757 O O . GLU A 1 103 ? 14.331 33.418 1.531 1.00 10.88 90 GLU A O 1
ATOM 763 N N . THR A 1 104 ? 14.978 32.771 3.584 1.00 8.99 91 THR A N 1
ATOM 764 C CA . THR A 1 104 ? 15.049 31.354 3.214 1.00 8.54 91 THR A CA 1
ATOM 765 C C . THR A 1 104 ? 14.731 30.546 4.466 1.00 9.73 91 THR A C 1
ATOM 766 O O . THR A 1 104 ? 14.950 31.006 5.584 1.00 10.92 91 THR A O 1
ATOM 770 N N . GLY A 1 105 ? 14.171 29.355 4.296 1.00 7.91 92 GLY A N 1
ATOM 771 C CA . GLY A 1 105 ? 13.859 28.567 5.470 1.00 8.45 92 GLY A CA 1
ATOM 772 C C . GLY A 1 105 ? 12.769 27.564 5.192 1.00 9.54 92 GLY A C 1
ATOM 773 O O . GLY A 1 105 ? 12.653 27.065 4.067 1.00 10.05 92 GLY A O 1
ATOM 774 N N . LEU A 1 106 ? 11.962 27.298 6.215 1.00 10.71 93 LEU A N 1
ATOM 775 C CA . LEU A 1 106 ? 10.866 26.344 6.125 1.00 9.62 93 LEU A CA 1
ATOM 776 C C . LEU A 1 106 ? 9.609 26.874 6.788 1.00 11.66 93 LEU A C 1
ATOM 777 O O . LEU A 1 106 ? 9.672 27.500 7.854 1.00 10.51 93 LEU A O 1
ATOM 782 N N . ASP A 1 107 ? 8.468 26.621 6.160 1.00 11.92 94 ASP A N 1
ATOM 783 C CA . ASP A 1 107 ? 7.184 27.049 6.706 1.00 14.90 94 ASP A CA 1
ATOM 784 C C . ASP A 1 107 ? 6.267 25.829 6.561 1.00 15.33 94 ASP A C 1
ATOM 785 O O . ASP A 1 107 ? 5.745 25.563 5.479 1.00 14.70 94 ASP A O 1
ATOM 790 N N . PHE A 1 108 ? 6.116 25.069 7.641 1.00 15.94 95 PHE A N 1
ATOM 791 C CA . PHE A 1 108 ? 5.261 23.881 7.608 1.00 18.95 95 PHE A CA 1
ATOM 792 C C . PHE A 1 108 ? 3.879 24.203 8.155 1.00 21.98 95 PHE A C 1
ATOM 793 O O . PHE A 1 108 ? 3.078 23.308 8.461 1.00 21.65 95 PHE A O 1
ATOM 801 N N . PHE A 1 109 ? 3.607 25.493 8.307 1.00 24.43 96 PHE A N 1
ATOM 802 C CA . PHE A 1 109 ? 2.313 25.898 8.807 1.00 27.21 96 PHE A CA 1
ATOM 803 C C . PHE A 1 109 ? 1.429 26.118 7.586 1.00 28.70 96 PHE A C 1
ATOM 804 O O . PHE A 1 109 ? 0.358 25.531 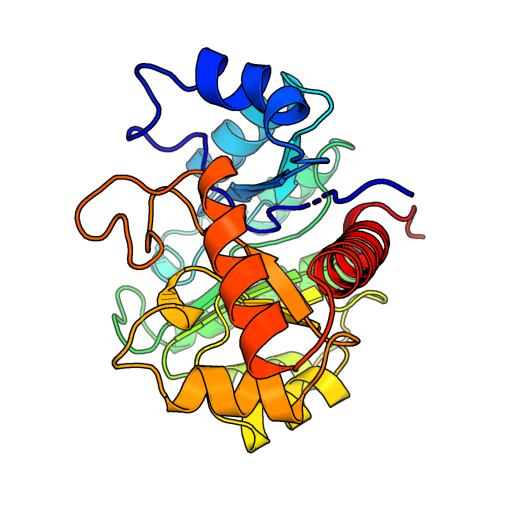7.508 1.00 28.71 96 PHE A O 1
ATOM 812 N N . ARG A 1 110 ? 1.885 26.945 6.637 1.00 29.86 97 ARG A N 1
ATOM 813 C CA . ARG A 1 110 ? 1.127 27.245 5.408 1.00 31.43 97 ARG A CA 1
ATOM 814 C C . ARG A 1 110 ? 1.297 26.182 4.332 1.00 32.27 97 ARG A C 1
ATOM 815 O O . ARG A 1 110 ? 0.356 25.883 3.577 1.00 34.83 97 ARG A O 1
ATOM 823 N N . ASN A 1 111 ? 2.498 25.628 4.239 1.00 30.58 98 ASN A N 1
ATOM 824 C CA . ASN A 1 111 ? 2.799 24.595 3.253 1.00 28.60 98 ASN A CA 1
ATOM 825 C C . ASN A 1 111 ? 2.329 24.880 1.824 1.00 27.55 98 ASN A C 1
ATOM 826 O O . ASN A 1 111 ? 1.674 24.053 1.171 1.00 27.30 98 ASN A O 1
ATOM 831 N N . ILE A 1 112 ? 2.672 26.063 1.342 1.00 24.67 99 ILE A N 1
ATOM 832 C CA . ILE A 1 112 ? 2.314 26.483 0.003 1.00 22.31 99 ILE A CA 1
ATOM 833 C C . ILE A 1 112 ? 3.174 25.625 -0.928 1.00 20.76 99 ILE A C 1
ATOM 834 O O . ILE A 1 112 ? 2.781 25.309 -2.043 1.00 21.17 99 ILE A O 1
ATOM 839 N N . SER A 1 113 ? 4.382 25.288 -0.472 1.00 18.29 100 SER A N 1
ATOM 840 C CA . SER A 1 113 ? 5.294 24.458 -1.247 1.00 15.55 100 SER A CA 1
ATOM 841 C C . SER A 1 113 ? 5.456 23.194 -0.411 1.00 15.42 100 SER A C 1
ATOM 842 O O . SER A 1 113 ? 5.421 23.256 0.833 1.00 15.89 100 SER A O 1
ATOM 845 N N . PRO A 1 114 ? 5.604 22.035 -1.068 1.00 14.31 101 PRO A N 1
ATOM 846 C CA . PRO A 1 114 ? 5.778 20.732 -0.409 1.00 14.73 101 PRO A CA 1
ATOM 847 C C . PRO A 1 114 ? 7.045 20.774 0.452 1.00 13.99 101 PRO A C 1
ATOM 848 O O . PRO A 1 114 ? 8.025 21.444 0.103 1.00 13.50 101 PRO A O 1
ATOM 852 N N . ALA A 1 115 ? 7.012 20.062 1.574 1.00 12.84 102 ALA A N 1
ATOM 853 C CA . ALA A 1 115 ? 8.148 20.019 2.489 1.00 13.32 102 ALA A CA 1
ATOM 854 C C . ALA A 1 115 ? 9.486 19.648 1.880 1.00 13.92 102 ALA A C 1
ATOM 855 O O . ALA A 1 115 ? 10.473 20.345 2.117 1.00 13.85 102 ALA A O 1
ATOM 857 N N . GLU A 1 116 ? 9.561 18.563 1.113 1.00 12.62 103 GLU A N 1
ATOM 858 C CA . GLU A 1 116 ? 10.866 18.214 0.548 1.00 14.61 103 GLU A CA 1
ATOM 859 C C . GLU A 1 116 ? 11.422 19.241 -0.443 1.00 13.06 103 GLU A C 1
ATOM 860 O O . GLU A 1 116 ? 12.642 19.400 -0.575 1.00 14.79 103 GLU A O 1
ATOM 866 N N . VAL A 1 117 ? 10.524 19.944 -1.127 1.00 12.86 104 VAL A N 1
ATOM 867 C CA . VAL A 1 117 ? 10.898 20.969 -2.103 1.00 12.12 104 VAL A CA 1
ATOM 868 C C . VAL A 1 117 ? 11.436 22.151 -1.264 1.00 10.68 104 VAL A C 1
ATOM 869 O O . VAL A 1 117 ? 12.416 22.782 -1.622 1.00 11.90 104 VAL A O 1
ATOM 873 N N . GLN A 1 118 ? 10.777 22.465 -0.154 1.00 11.06 105 GLN A N 1
ATOM 874 C CA . GLN A 1 118 ? 11.247 23.577 0.705 1.00 11.45 105 GLN A CA 1
ATOM 875 C C . GLN A 1 118 ? 12.646 23.249 1.220 1.00 11.84 105 GLN A C 1
ATOM 876 O O . GLN A 1 118 ? 13.557 24.085 1.215 1.00 9.52 105 GLN A O 1
ATOM 882 N N . LYS A 1 119 ? 12.796 22.022 1.711 1.00 10.20 106 LYS A N 1
ATOM 883 C CA . LYS A 1 119 ? 14.083 21.583 2.232 1.00 10.51 106 LYS A CA 1
ATOM 884 C C . LYS A 1 119 ? 15.211 21.705 1.218 1.00 11.20 106 LYS A C 1
ATOM 885 O O . LYS A 1 119 ? 16.269 22.210 1.562 1.00 9.24 106 LYS A O 1
ATOM 891 N N . ARG A 1 120 ? 15.003 21.283 -0.032 1.00 11.59 107 ARG A N 1
ATOM 892 C CA . ARG A 1 120 ? 16.102 21.394 -0.983 1.00 14.16 107 ARG A CA 1
ATOM 893 C C . ARG A 1 120 ? 16.485 22.835 -1.316 1.00 13.09 107 ARG A C 1
ATOM 894 O O . ARG A 1 120 ? 17.668 23.156 -1.439 1.00 12.87 107 ARG A O 1
ATOM 902 N N . VAL A 1 121 ? 15.479 23.689 -1.465 1.00 11.40 108 VAL A N 1
ATOM 903 C CA . VAL A 1 121 ? 15.691 25.108 -1.785 1.00 10.93 108 VAL A CA 1
ATOM 904 C C . VAL A 1 121 ? 16.397 25.819 -0.622 1.00 11.20 108 VAL A C 1
ATOM 905 O O . VAL A 1 121 ? 17.242 26.705 -0.839 1.00 10.03 108 VAL A O 1
ATOM 909 N N . PHE A 1 122 ? 16.056 25.418 0.598 1.00 10.54 109 PHE A N 1
ATOM 910 C CA . PHE A 1 122 ? 16.646 25.988 1.819 1.00 9.89 109 PHE A CA 1
ATOM 911 C C . PHE A 1 122 ? 18.106 25.533 1.873 1.00 11.67 109 PHE A C 1
ATOM 912 O O . PHE A 1 122 ? 19.026 26.324 2.075 1.00 10.12 109 PHE A O 1
ATOM 920 N N . VAL A 1 123 ? 18.321 24.236 1.664 1.00 12.28 110 VAL A N 1
ATOM 921 C CA . VAL A 1 123 ? 19.681 23.717 1.690 1.00 13.04 110 VAL A CA 1
ATOM 922 C C . VAL A 1 123 ? 20.556 24.400 0.644 1.00 9.85 110 VAL A C 1
ATOM 923 O O . VAL A 1 123 ? 21.689 24.765 0.915 1.00 10.77 110 VAL A O 1
ATOM 927 N N . GLU A 1 124 ? 20.033 24.599 -0.553 1.00 9.87 111 GLU A N 1
ATOM 928 C CA . GLU A 1 124 ? 20.816 25.238 -1.581 1.00 10.68 111 GLU A CA 1
ATOM 929 C C . GLU A 1 124 ? 21.203 26.681 -1.258 1.00 10.53 111 GLU A C 1
ATOM 930 O O . GLU A 1 124 ? 22.282 27.131 -1.651 1.00 10.39 111 GLU A O 1
ATOM 936 N N . GLN A 1 125 ? 20.357 27.393 -0.523 1.00 9.55 112 GLN A N 1
ATOM 937 C CA . GLN A 1 125 ? 20.675 28.780 -0.176 1.00 7.40 112 GLN A CA 1
ATOM 938 C C . GLN A 1 125 ? 21.681 28.817 0.985 1.00 6.93 112 GLN A C 1
ATOM 939 O O . GLN A 1 125 ? 22.546 29.717 1.062 1.00 6.63 112 GLN A O 1
ATOM 945 N N . ILE A 1 126 ? 21.563 27.847 1.892 1.00 7.09 113 ILE A N 1
ATOM 946 C CA . ILE A 1 126 ? 22.484 27.770 3.012 1.00 8.56 113 ILE A CA 1
ATOM 947 C C . ILE A 1 126 ? 23.854 27.524 2.370 1.00 10.24 113 ILE A C 1
ATOM 948 O O . ILE A 1 126 ? 24.862 28.126 2.770 1.00 9.20 113 ILE A O 1
ATOM 953 N N . GLU A 1 127 ? 23.909 26.626 1.378 1.00 9.23 114 GLU A N 1
ATOM 954 C CA . GLU A 1 127 ? 25.189 26.337 0.714 1.00 11.51 114 GLU A CA 1
ATOM 955 C C . GLU A 1 127 ? 25.744 27.567 0.008 1.00 12.05 114 GLU A C 1
ATOM 956 O O . GLU A 1 127 ? 26.972 27.802 0.011 1.00 12.65 114 GLU A O 1
ATOM 962 N N . LEU A 1 128 ? 24.863 28.364 -0.594 1.00 9.36 115 LEU A N 1
ATOM 963 C CA . LEU A 1 128 ? 25.339 29.561 -1.269 1.00 10.00 115 LEU A CA 1
ATOM 964 C C . LEU A 1 128 ? 25.899 30.561 -0.240 1.00 10.81 115 LEU A C 1
ATOM 965 O O . LEU A 1 128 ? 26.940 31.186 -0.464 1.00 11.02 115 LEU A O 1
ATOM 970 N N . ALA A 1 129 ? 25.202 30.725 0.881 1.00 9.99 116 ALA A N 1
ATOM 971 C CA . ALA A 1 129 ? 25.671 31.655 1.912 1.00 10.93 116 ALA A CA 1
ATOM 972 C C . ALA A 1 129 ? 27.060 31.213 2.426 1.00 11.56 116 ALA A C 1
ATOM 973 O O . ALA A 1 129 ? 27.945 32.051 2.687 1.00 12.34 116 ALA A O 1
ATOM 975 N N . GLY A 1 130 ? 27.250 29.901 2.576 1.00 11.60 117 GLY A N 1
ATOM 976 C CA . GLY A 1 130 ? 28.533 29.398 3.047 1.00 12.13 117 GLY A CA 1
ATOM 977 C C . GLY A 1 130 ? 29.614 29.768 2.036 1.00 14.27 117 GLY A C 1
ATOM 978 O O . GLY A 1 130 ? 30.704 30.262 2.386 1.00 13.37 117 GLY A O 1
ATOM 979 N N . LYS A 1 131 ? 29.312 29.549 0.762 1.00 14.18 118 LYS A N 1
ATOM 980 C CA . LYS A 1 131 ? 30.252 29.860 -0.293 1.00 15.16 118 LYS A CA 1
ATOM 981 C C . LYS A 1 131 ? 30.655 31.345 -0.336 1.00 15.44 118 LYS A C 1
ATOM 982 O O . LYS A 1 131 ? 31.837 31.695 -0.468 1.00 14.92 118 LYS A O 1
ATOM 988 N N . LEU A 1 132 ? 29.663 32.219 -0.225 1.00 13.27 119 LEU A N 1
ATOM 989 C CA . LEU A 1 132 ? 29.904 33.663 -0.266 1.00 13.43 119 LEU A CA 1
ATOM 990 C C . LEU A 1 132 ? 30.271 34.264 1.079 1.00 13.03 119 LEU A C 1
ATOM 991 O O . LEU A 1 132 ? 30.637 35.435 1.164 1.00 12.77 119 LEU A O 1
ATOM 996 N N . ASN A 1 133 ? 30.179 33.448 2.121 1.00 12.41 120 ASN A N 1
ATOM 997 C CA . ASN A 1 133 ? 30.478 33.863 3.466 1.00 12.46 120 ASN A CA 1
ATOM 998 C C . ASN A 1 133 ? 29.544 34.987 3.925 1.00 14.16 120 ASN A C 1
ATOM 999 O O . ASN A 1 133 ? 29.958 35.923 4.609 1.00 16.23 120 ASN A O 1
ATOM 1004 N N . LEU A 1 134 ? 28.284 34.904 3.511 1.00 11.39 121 LEU A N 1
ATOM 1005 C CA . LEU A 1 134 ? 27.266 35.897 3.881 1.00 9.92 121 LEU A CA 1
ATOM 1006 C C . LEU A 1 134 ? 26.352 35.268 4.940 1.00 9.61 121 LEU A C 1
ATOM 1007 O O . LEU A 1 134 ? 26.084 34.068 4.903 1.00 9.09 121 LEU A O 1
ATOM 1012 N N . PRO A 1 135 ? 25.879 36.069 5.910 1.00 8.79 122 PRO A N 1
ATOM 1013 C CA . PRO A 1 135 ? 24.994 35.571 6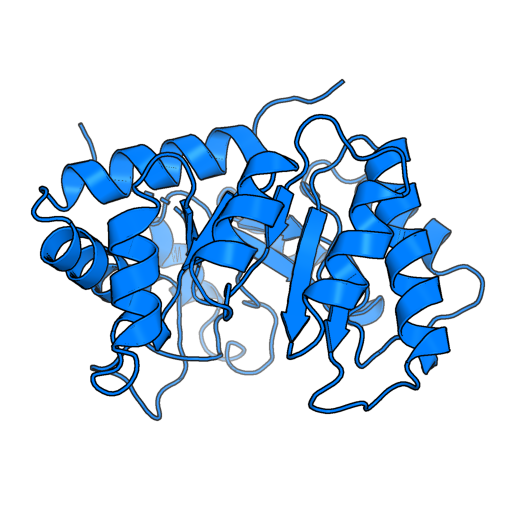.965 1.00 9.68 122 PRO A CA 1
ATOM 1014 C C . PRO A 1 135 ? 23.642 35.233 6.358 1.00 8.24 122 PRO A C 1
ATOM 1015 O O . PRO A 1 135 ? 23.280 35.742 5.293 1.00 9.54 122 PRO A O 1
ATOM 1019 N N . LEU A 1 136 ? 22.916 34.347 7.022 1.00 9.18 123 LEU A N 1
ATOM 1020 C CA . LEU A 1 136 ? 21.610 33.938 6.560 1.00 8.82 123 LEU A CA 1
ATOM 1021 C C . LEU A 1 136 ? 20.505 34.640 7.331 1.00 9.74 123 LEU A C 1
ATOM 1022 O O . LEU A 1 136 ? 20.651 34.902 8.514 1.00 8.66 123 LEU A O 1
ATOM 1027 N N . VAL A 1 137 ? 19.419 34.965 6.625 1.00 8.96 124 VAL A N 1
ATOM 1028 C CA . VAL A 1 137 ? 18.246 35.613 7.197 1.00 8.90 124 VAL A CA 1
ATOM 1029 C C . VAL A 1 137 ? 17.279 34.427 7.057 1.00 8.53 124 VAL A C 1
ATOM 1030 O O . VAL A 1 137 ? 16.764 34.168 5.976 1.00 7.53 124 VAL A O 1
ATOM 1034 N N . VAL A 1 138 ? 17.043 33.728 8.169 1.00 8.81 125 VAL A N 1
ATOM 1035 C CA . VAL A 1 138 ? 16.174 32.546 8.204 1.00 9.16 125 VAL A CA 1
ATOM 1036 C C . VAL A 1 138 ? 14.765 32.704 8.699 1.00 8.44 125 VAL A C 1
ATOM 1037 O O . VAL A 1 138 ? 14.501 33.349 9.713 1.00 8.78 125 VAL A O 1
ATOM 1041 N N . HIS A 1 139 ? 13.849 32.082 7.965 1.00 8.64 126 HIS A N 1
ATOM 1042 C CA . HIS A 1 139 ? 12.429 32.119 8.287 1.00 11.54 126 HIS A CA 1
ATOM 1043 C C . HIS A 1 139 ? 12.043 30.711 8.713 1.00 12.49 126 HIS A C 1
ATOM 1044 O O . HIS A 1 139 ? 12.271 29.769 7.965 1.00 10.58 126 HIS A O 1
ATOM 1051 N N . ILE A 1 140 ? 11.466 30.560 9.902 1.00 12.00 127 ILE A N 1
ATOM 1052 C CA . ILE A 1 140 ? 11.058 29.221 10.364 1.00 14.59 127 ILE A CA 1
ATOM 1053 C C . ILE A 1 140 ? 9.666 29.320 10.982 1.00 16.12 127 ILE A C 1
ATOM 1054 O O . ILE A 1 140 ? 9.445 30.119 11.902 1.00 14.52 127 ILE A O 1
ATOM 1059 N N . ARG A 1 141 ? 8.719 28.538 10.466 1.00 16.96 128 ARG A N 1
ATOM 1060 C CA . ARG A 1 141 ? 7.345 28.545 10.989 1.00 19.36 128 ARG A CA 1
ATOM 1061 C C . ARG A 1 141 ? 6.991 27.064 11.235 1.00 19.77 128 ARG A C 1
ATOM 1062 O O . ARG A 1 141 ? 6.958 26.274 10.300 1.00 18.25 128 ARG A O 1
ATOM 1070 N N . ASP A 1 142 ? 6.769 26.701 12.499 1.00 20.38 129 ASP A N 1
ATOM 1071 C CA . ASP A 1 142 ? 6.430 25.320 12.869 1.00 21.96 129 ASP A CA 1
ATOM 1072 C C . ASP A 1 142 ? 7.354 24.272 12.229 1.00 21.22 129 ASP A C 1
ATOM 1073 O O . ASP A 1 142 ? 6.908 23.207 11.779 1.00 20.69 129 ASP A O 1
ATOM 1078 N N . ALA A 1 143 ? 8.644 24.568 12.194 1.00 19.64 130 ALA A N 1
ATOM 1079 C CA . ALA A 1 143 ? 9.618 23.652 11.607 1.00 18.98 130 ALA A CA 1
ATOM 1080 C C . ALA A 1 143 ? 10.973 23.829 12.274 1.00 18.56 130 ALA A C 1
ATOM 1081 O O . ALA A 1 143 ? 12.004 23.611 11.643 1.00 18.04 130 ALA A O 1
ATOM 1083 N N . TYR A 1 144 ? 10.984 24.225 13.545 1.00 18.97 131 TYR A N 1
ATOM 1084 C CA . TYR A 1 144 ? 12.252 24.417 14.234 1.00 19.83 131 TYR A CA 1
ATOM 1085 C C . TYR A 1 144 ? 13.125 23.177 14.278 1.00 19.16 131 TYR A C 1
ATOM 1086 O O . TYR A 1 144 ? 14.310 23.251 13.998 1.00 18.98 131 TYR A O 1
ATOM 1095 N N . SER A 1 145 ? 12.546 22.024 14.607 1.00 19.83 132 SER A N 1
ATOM 1096 C CA . SER A 1 145 ? 13.346 20.811 14.657 1.00 17.42 132 SER A CA 1
ATOM 1097 C C . SER A 1 145 ? 13.923 20.481 13.288 1.00 16.52 132 SER A C 1
ATOM 1098 O O . SER A 1 145 ? 15.089 20.114 13.171 1.00 14.35 132 SER A O 1
ATOM 1101 N N . GLU A 1 146 ? 13.107 20.614 12.252 1.00 16.12 133 GLU A N 1
ATOM 1102 C CA . GLU A 1 146 ? 13.574 20.305 10.909 1.00 17.35 133 GLU A CA 1
ATOM 1103 C C . GLU A 1 146 ? 14.638 21.275 10.407 1.00 17.19 133 GLU A C 1
ATOM 1104 O O . GLU A 1 146 ? 15.624 20.867 9.772 1.00 18.49 133 GLU A O 1
ATOM 1110 N N . ALA A 1 147 ? 14.449 22.555 10.703 1.00 17.42 134 ALA A N 1
ATOM 1111 C CA . ALA A 1 147 ? 15.413 23.551 10.269 1.00 17.15 134 ALA A CA 1
ATOM 1112 C C . ALA A 1 147 ? 16.710 23.322 11.052 1.00 17.57 134 ALA A C 1
ATOM 1113 O O . ALA A 1 147 ? 17.797 23.363 10.480 1.00 18.20 134 ALA A O 1
ATOM 1115 N N . TYR A 1 148 ? 16.596 23.070 12.354 1.00 18.39 135 TYR A N 1
ATOM 1116 C CA . TYR A 1 148 ? 17.793 22.838 13.169 1.00 19.61 135 TYR A CA 1
ATOM 1117 C C . TYR A 1 148 ? 18.638 21.711 12.571 1.00 20.38 135 TYR A C 1
ATOM 1118 O O . TYR A 1 148 ? 19.839 21.871 12.362 1.00 21.50 135 TYR A O 1
ATOM 1127 N N . GLU A 1 149 ? 18.008 20.567 12.313 1.00 21.82 136 GLU A N 1
ATOM 1128 C CA . GLU A 1 149 ? 18.709 19.421 11.736 1.00 23.42 136 GLU A CA 1
ATOM 1129 C C . GLU A 1 149 ? 19.456 19.817 10.457 1.00 23.11 136 GLU A C 1
ATOM 1130 O O . GLU A 1 149 ? 20.618 19.462 10.262 1.00 23.75 136 GLU A O 1
ATOM 1136 N N . ILE A 1 150 ? 18.784 20.557 9.582 1.00 20.93 137 ILE A N 1
ATOM 1137 C CA . ILE A 1 150 ? 19.403 20.981 8.334 1.00 20.13 137 ILE A CA 1
ATOM 1138 C C . ILE A 1 150 ? 20.591 21.920 8.543 1.00 20.59 137 ILE A C 1
ATOM 1139 O O . ILE A 1 150 ? 21.663 21.719 7.989 1.00 20.82 137 ILE A O 1
ATOM 1144 N N . LEU A 1 151 ? 20.398 22.947 9.353 1.00 22.01 138 LEU A N 1
ATOM 1145 C CA . LEU A 1 151 ? 21.481 23.901 9.606 1.00 24.61 138 LEU A CA 1
ATOM 1146 C C . LEU A 1 151 ? 22.718 23.270 10.247 1.00 28.10 138 LEU A C 1
ATOM 1147 O O . LEU A 1 151 ? 23.845 23.497 9.803 1.00 29.20 138 LEU A O 1
ATOM 1152 N N . ARG A 1 152 ? 22.509 22.453 11.272 1.00 31.60 139 ARG A N 1
ATOM 1153 C CA . ARG A 1 152 ? 23.639 21.821 11.935 1.00 34.75 139 ARG A CA 1
ATOM 1154 C C . ARG A 1 152 ? 24.322 20.809 11.027 1.00 35.57 139 ARG A C 1
ATOM 1155 O O . ARG A 1 152 ? 25.469 20.436 11.256 1.00 36.83 139 ARG A O 1
ATOM 1163 N N . THR A 1 153 ? 23.625 20.380 9.983 1.00 36.43 140 THR A N 1
ATOM 1164 C CA . THR A 1 153 ? 24.183 19.411 9.050 1.00 37.68 140 THR A CA 1
ATOM 1165 C C . THR A 1 153 ? 25.313 19.962 8.181 1.00 37.82 140 THR A C 1
ATOM 1166 O O . THR A 1 153 ? 26.261 19.237 7.873 1.00 38.16 140 THR A O 1
ATOM 1170 N N . GLU A 1 154 ? 25.249 21.222 7.766 1.00 36.73 141 GLU A N 1
ATOM 1171 C CA . GLU A 1 154 ? 26.354 21.666 6.951 1.00 36.87 141 GLU A CA 1
ATOM 1172 C C . GLU A 1 154 ? 27.253 22.811 7.363 1.00 35.54 141 GLU A C 1
ATOM 1173 O O . GLU A 1 154 ? 27.203 23.305 8.487 1.00 35.45 141 GLU A O 1
ATOM 1179 N N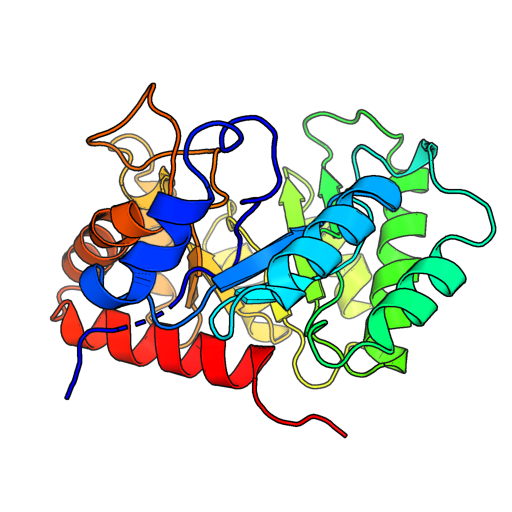 . SER A 1 155 ? 28.123 23.166 6.425 1.00 34.94 142 SER A N 1
ATOM 1180 C CA . SER A 1 155 ? 29.104 24.228 6.567 1.00 34.67 142 SER A CA 1
ATOM 1181 C C . SER A 1 155 ? 28.477 25.623 6.501 1.00 32.99 142 SER A C 1
ATOM 1182 O O . SER A 1 155 ? 28.275 26.173 5.415 1.00 33.49 142 SER A O 1
ATOM 1185 N N . LEU A 1 156 ? 28.189 26.189 7.667 1.00 31.01 143 LEU A N 1
ATOM 1186 C CA . LEU A 1 156 ? 27.587 27.516 7.747 1.00 28.53 143 LEU A CA 1
ATOM 1187 C C . LEU A 1 156 ? 28.585 28.658 7.628 1.00 28.86 143 LEU A C 1
ATOM 1188 O O . LEU A 1 156 ? 29.769 28.502 7.918 1.00 29.17 143 LEU A O 1
ATOM 1193 N N . PRO A 1 157 ? 28.107 29.842 7.213 1.00 28.17 144 PRO A N 1
ATOM 1194 C CA . PRO A 1 157 ? 28.992 31.003 7.077 1.00 27.34 144 PRO A CA 1
ATOM 1195 C C . PRO A 1 157 ? 29.500 31.372 8.469 1.00 27.59 144 PRO A C 1
ATOM 1196 O O . PRO A 1 157 ? 28.825 31.077 9.463 1.00 26.53 144 PRO A O 1
ATOM 1200 N N . GLU A 1 158 ? 30.667 32.018 8.524 1.00 28.13 145 GLU A N 1
ATOM 1201 C CA . GLU A 1 158 ? 31.301 32.452 9.779 1.00 29.49 145 GLU A CA 1
ATOM 1202 C C . GLU A 1 158 ? 30.243 33.092 10.667 1.00 27.96 145 GLU A C 1
ATOM 1203 O O . GLU A 1 158 ? 30.024 32.665 11.805 1.00 28.86 145 GLU A O 1
ATOM 1209 N N . LYS A 1 159 ? 29.608 34.135 10.148 1.00 25.68 146 LYS A N 1
ATOM 1210 C CA . LYS A 1 159 ? 28.553 34.843 10.873 1.00 24.99 146 LYS A CA 1
ATOM 1211 C C . LYS A 1 159 ? 27.325 34.061 10.407 1.00 22.45 146 LYS A C 1
ATOM 1212 O O . LYS A 1 159 ? 26.851 34.274 9.299 1.00 23.82 146 LYS A O 1
ATOM 1218 N N . ARG A 1 160 ? 26.829 33.153 11.231 1.00 20.99 147 ARG A N 1
ATOM 1219 C CA . ARG A 1 160 ? 25.668 32.343 10.876 1.00 18.08 147 ARG A CA 1
ATOM 1220 C C . ARG A 1 160 ? 24.471 33.164 10.392 1.00 15.22 147 ARG A C 1
ATOM 1221 O O . ARG A 1 160 ? 23.926 32.919 9.295 1.00 12.52 147 ARG A O 1
ATOM 1229 N N . GLY A 1 161 ? 24.052 34.119 11.210 1.00 12.48 148 GLY A N 1
ATOM 1230 C CA . GLY A 1 161 ? 22.917 34.943 10.822 1.00 10.95 148 GLY A CA 1
ATOM 1231 C C . GLY A 1 161 ? 21.859 35.155 11.887 1.00 10.85 148 GLY A C 1
ATOM 1232 O O . GLY A 1 161 ? 22.127 35.198 13.093 1.00 9.69 148 GLY A O 1
ATOM 1233 N N . VAL A 1 162 ? 20.623 35.265 11.423 1.00 8.42 149 VAL A N 1
ATOM 1234 C CA . VAL A 1 162 ? 19.502 35.486 12.304 1.00 8.29 149 VAL A CA 1
ATOM 1235 C C . VAL A 1 162 ? 18.309 34.626 11.975 1.00 9.35 149 VAL A C 1
ATOM 1236 O O . VAL A 1 162 ? 18.017 34.400 10.797 1.00 9.68 149 VAL A O 1
ATOM 1240 N N . ILE A 1 163 ? 17.614 34.161 13.009 1.00 9.78 150 ILE A N 1
ATOM 1241 C CA . ILE A 1 163 ? 16.404 33.352 12.827 1.00 9.65 150 ILE A CA 1
ATOM 1242 C C . ILE A 1 163 ? 15.424 34.501 13.056 1.00 9.92 150 ILE A C 1
ATOM 1243 O O . ILE A 1 163 ? 15.167 34.934 14.192 1.00 10.09 150 ILE A O 1
ATOM 1248 N N . HIS A 1 164 ? 14.875 35.015 11.972 1.00 10.65 151 HIS A N 1
ATOM 1249 C CA . HIS A 1 164 ? 13.957 36.130 12.082 1.00 11.17 151 HIS A CA 1
ATOM 1250 C C . HIS A 1 164 ? 12.582 35.813 12.670 1.00 11.74 151 HIS A C 1
ATOM 1251 O O . HIS A 1 164 ? 12.099 34.689 12.564 1.00 11.03 151 HIS A O 1
ATOM 1258 N N . ALA A 1 165 ? 11.975 36.805 13.314 1.00 12.44 152 ALA A N 1
ATOM 1259 C CA . ALA A 1 165 ? 10.643 36.644 13.934 1.00 14.23 152 ALA A CA 1
ATOM 1260 C C . ALA A 1 165 ? 10.606 35.327 14.703 1.00 15.40 152 ALA A C 1
ATOM 1261 O O . ALA A 1 165 ? 9.660 34.526 14.559 1.00 14.73 152 ALA A O 1
ATOM 1263 N N . PHE A 1 166 ? 11.631 35.114 15.522 1.00 13.24 153 PHE A N 1
ATOM 1264 C CA . PHE A 1 166 ? 11.734 33.887 16.317 1.00 16.99 153 PHE A CA 1
ATOM 1265 C C . PHE A 1 166 ? 10.404 33.622 17.021 1.00 16.19 153 PHE A C 1
ATOM 1266 O O . PHE A 1 166 ? 9.901 34.473 17.757 1.00 16.64 153 PHE A O 1
ATOM 1274 N N . SER A 1 167 ? 9.870 32.425 16.817 1.00 19.28 154 SER A N 1
ATOM 1275 C CA . SER A 1 167 ? 8.597 32.069 17.413 1.00 21.04 154 SER A CA 1
ATOM 1276 C C . SER A 1 167 ? 8.501 30.761 18.181 1.00 22.09 154 SER A C 1
ATOM 1277 O O . SER A 1 167 ? 7.426 30.148 18.224 1.00 24.15 154 SER A O 1
ATOM 1280 N N . SER A 1 168 ? 9.600 30.301 18.761 1.00 22.86 155 SER A N 1
ATOM 1281 C CA . SER A 1 168 ? 9.531 29.058 19.516 1.00 21.65 155 SER A CA 1
ATOM 1282 C C . SER A 1 168 ? 9.759 29.358 20.997 1.00 22.13 155 SER A C 1
ATOM 1283 O O . SER A 1 168 ? 9.620 30.505 21.439 1.00 21.02 155 SER A O 1
ATOM 1286 N N . ASP A 1 169 ? 10.096 28.340 21.780 1.00 22.45 156 ASP A N 1
ATOM 1287 C CA . ASP A 1 169 ? 10.318 28.572 23.207 1.00 21.63 156 ASP A CA 1
ATOM 1288 C C . ASP A 1 169 ? 11.785 28.683 23.562 1.00 21.00 156 ASP A C 1
ATOM 1289 O O . ASP A 1 169 ? 12.649 28.620 22.693 1.00 20.25 156 ASP A O 1
ATOM 1294 N N . TYR A 1 170 ? 12.073 28.852 24.846 1.00 20.98 157 TYR A N 1
ATOM 1295 C CA . TYR A 1 170 ? 13.456 28.972 25.279 1.00 21.35 157 TYR A CA 1
ATOM 1296 C C . TYR A 1 170 ? 14.360 27.817 24.868 1.00 20.92 157 TYR A C 1
ATOM 1297 O O . TYR A 1 170 ? 15.482 28.032 24.420 1.00 21.70 157 TYR A O 1
ATOM 1306 N N . GLU A 1 171 ? 13.892 26.582 25.018 1.00 20.97 158 GLU A N 1
ATOM 1307 C CA . GLU A 1 171 ? 14.735 25.454 24.644 1.00 19.68 158 GLU A CA 1
ATOM 1308 C C . GLU A 1 171 ? 15.230 25.541 23.203 1.00 17.41 158 GLU A C 1
ATOM 1309 O O . GLU A 1 171 ? 16.418 25.316 22.936 1.00 17.28 158 GLU A O 1
ATOM 1315 N N . TRP A 1 172 ? 14.337 25.878 22.279 1.00 17.96 159 TRP A N 1
ATOM 1316 C CA . TRP A 1 172 ? 14.727 25.988 20.867 1.00 16.95 159 TRP A CA 1
ATOM 1317 C C . TRP A 1 172 ? 15.609 27.224 20.670 1.00 16.74 159 TRP A C 1
ATOM 1318 O O . TRP A 1 172 ? 16.554 27.224 19.873 1.00 14.94 159 TRP A O 1
ATOM 1329 N N . ALA A 1 173 ? 15.303 28.276 21.413 1.00 16.80 160 ALA A N 1
ATOM 1330 C CA . ALA A 1 173 ? 16.086 29.506 21.302 1.00 15.54 160 ALA A CA 1
ATOM 1331 C C . ALA A 1 173 ? 17.531 29.182 21.636 1.00 16.26 160 ALA A C 1
ATOM 1332 O O . ALA A 1 173 ? 18.466 29.558 20.915 1.00 15.06 160 ALA A O 1
ATOM 1334 N N . LYS A 1 174 ? 17.720 28.467 22.744 1.00 15.81 161 LYS A N 1
ATOM 1335 C CA . LYS A 1 174 ? 19.055 28.099 23.164 1.00 16.70 161 LYS A CA 1
ATOM 1336 C C . LYS A 1 174 ? 19.755 27.236 22.119 1.00 15.90 161 LYS A C 1
ATOM 1337 O O . LYS A 1 174 ? 20.938 27.413 21.847 1.00 14.73 161 LYS A O 1
ATOM 1343 N N . LYS A 1 175 ? 19.024 26.309 21.515 1.00 16.27 162 LYS A N 1
ATOM 1344 C CA . LYS A 1 175 ? 19.627 25.448 20.505 1.00 17.16 162 LYS A CA 1
ATOM 1345 C C . LYS A 1 175 ? 20.168 26.246 19.325 1.00 17.60 162 LYS A C 1
ATOM 1346 O O . LYS A 1 175 ? 21.254 25.962 18.825 1.00 17.06 162 LYS A O 1
ATOM 1352 N N . PHE A 1 176 ? 19.409 27.242 18.879 1.00 15.68 163 PHE A N 1
ATOM 1353 C CA . PHE A 1 176 ? 19.854 28.049 17.750 1.00 15.90 163 PHE A CA 1
ATOM 1354 C C . PHE A 1 176 ? 20.950 29.017 18.159 1.00 15.04 163 PHE A C 1
ATOM 1355 O O . PHE A 1 176 ? 21.910 29.246 17.411 1.00 14.93 163 PHE A O 1
ATOM 1363 N N . ILE A 1 177 ? 20.819 29.579 19.351 1.00 14.00 164 ILE A N 1
ATOM 1364 C CA . ILE A 1 177 ? 21.847 30.504 19.818 1.00 15.27 164 ILE A CA 1
ATOM 1365 C C . ILE A 1 177 ? 23.157 29.709 19.895 1.00 17.61 164 ILE A C 1
ATOM 1366 O O . ILE A 1 177 ? 24.225 30.189 19.486 1.00 16.74 164 ILE A O 1
ATOM 1371 N N . ASP A 1 178 ? 23.079 28.474 20.386 1.00 18.29 165 ASP A N 1
ATOM 1372 C CA . ASP A 1 178 ? 24.289 27.674 20.482 1.00 20.81 165 ASP A CA 1
ATOM 1373 C C . ASP A 1 178 ? 24.890 27.360 19.130 1.00 20.63 165 ASP A C 1
ATOM 1374 O O . ASP A 1 178 ? 26.086 27.151 19.031 1.00 20.38 165 ASP A O 1
ATOM 1379 N N . LEU A 1 179 ? 24.066 27.339 18.083 1.00 20.21 166 LEU A N 1
ATOM 1380 C CA . LEU A 1 179 ? 24.563 27.053 16.736 1.00 19.41 166 LEU A CA 1
ATOM 1381 C C . LEU A 1 179 ? 25.245 28.308 16.194 1.00 19.03 166 LEU A C 1
ATOM 1382 O O . LEU A 1 179 ? 25.969 28.253 15.189 1.00 18.82 166 LEU A O 1
ATOM 1387 N N . GLY A 1 180 ? 25.012 29.440 16.858 1.00 17.14 167 GLY A N 1
ATOM 1388 C CA . GLY A 1 180 ? 25.630 30.680 16.412 1.00 15.80 167 GLY A CA 1
ATOM 1389 C C . GLY A 1 180 ? 24.713 31.742 15.801 1.00 14.91 167 GLY A C 1
ATOM 1390 O O . GLY A 1 180 ? 25.182 32.756 15.287 1.00 12.55 167 GLY A O 1
ATOM 1391 N N . PHE A 1 181 ? 23.412 31.509 15.849 1.00 13.36 168 PHE A N 1
ATOM 1392 C CA . PHE A 1 181 ? 22.462 32.471 15.295 1.00 12.67 168 PHE A CA 1
ATOM 1393 C C . PHE A 1 181 ? 21.986 33.409 16.352 1.00 13.71 168 PHE A C 1
ATOM 1394 O O . PHE A 1 181 ? 22.118 33.114 17.530 1.00 12.45 168 PHE A O 1
ATOM 1402 N N . LEU A 1 182 ? 21.469 34.561 15.916 1.00 11.88 169 LEU A N 1
ATOM 1403 C CA . LEU A 1 182 ? 20.920 35.553 16.822 1.00 10.65 169 LEU A CA 1
ATOM 1404 C C . LEU A 1 182 ? 19.416 35.404 16.508 1.00 9.66 169 LEU A C 1
ATOM 1405 O O . LEU A 1 182 ? 19.048 34.812 15.481 1.00 9.73 169 LEU A O 1
ATOM 1410 N N . LEU A 1 183 ? 18.565 35.914 17.385 1.00 6.78 170 LEU A N 1
ATOM 1411 C CA . LEU A 1 183 ? 17.116 35.828 17.214 1.00 8.46 170 LEU A CA 1
ATOM 1412 C C . LEU A 1 183 ? 16.462 37.186 16.968 1.00 7.53 170 LEU A C 1
ATOM 1413 O O . LEU A 1 183 ? 16.714 38.149 17.695 1.00 9.38 170 LEU A O 1
ATOM 1418 N N . GLY A 1 184 ? 15.623 37.241 15.939 1.00 8.14 171 GLY A N 1
ATOM 1419 C CA . GLY A 1 184 ? 14.925 38.465 15.591 1.00 8.06 171 GLY A CA 1
ATOM 1420 C C . GLY A 1 184 ? 13.630 38.613 16.364 1.00 7.38 171 GLY A C 1
ATOM 1421 O O . GLY A 1 184 ? 12.756 37.727 16.355 1.00 10.14 171 GLY A O 1
ATOM 1422 N N . ILE A 1 185 ? 13.515 39.741 17.048 1.00 9.07 172 ILE A N 1
ATOM 1423 C CA . ILE A 1 185 ? 12.349 40.069 17.867 1.00 9.24 172 ILE A CA 1
ATOM 1424 C C . ILE A 1 185 ? 11.672 41.273 17.243 1.00 8.70 172 ILE A C 1
ATOM 1425 O O . ILE A 1 185 ? 12.326 42.287 16.988 1.00 7.43 172 ILE A O 1
ATOM 1430 N N . GLY A 1 186 ? 10.379 41.141 16.970 1.00 10.05 173 GLY A N 1
ATOM 1431 C CA . GLY A 1 186 ? 9.646 42.229 16.373 1.00 11.52 173 GLY A CA 1
ATOM 1432 C C . GLY A 1 186 ? 8.351 42.595 17.068 1.00 10.79 173 GLY A C 1
ATOM 1433 O O . GLY A 1 186 ? 8.198 42.411 18.283 1.00 10.45 173 GLY A O 1
ATOM 1434 N N . GLY A 1 187 ? 7.423 43.106 16.263 1.00 10.43 174 GLY A N 1
ATOM 1435 C CA . GLY A 1 187 ? 6.109 43.535 16.730 1.00 10.87 174 GLY A CA 1
ATOM 1436 C C . GLY A 1 187 ? 5.386 42.661 17.745 1.00 11.66 174 GLY A C 1
ATOM 1437 O O . GLY A 1 187 ? 4.935 43.182 18.778 1.00 14.10 174 GLY A O 1
ATOM 1438 N N . PRO A 1 188 ? 5.265 41.350 17.501 1.00 12.57 175 PRO A N 1
ATOM 1439 C CA . PRO A 1 188 ? 4.579 40.405 18.400 1.00 14.48 175 PRO A CA 1
ATOM 1440 C C . PRO A 1 188 ? 5.028 40.404 19.866 1.00 15.58 175 PRO A C 1
ATOM 1441 O O . PRO A 1 188 ? 4.279 39.992 20.750 1.00 17.77 175 PRO A O 1
ATOM 1445 N N . VAL A 1 189 ? 6.251 40.838 20.132 1.00 14.53 176 VAL A N 1
ATOM 1446 C CA . VAL A 1 189 ? 6.743 40.871 21.511 1.00 13.90 176 VAL A CA 1
ATOM 1447 C C . VAL A 1 189 ? 5.884 41.825 22.380 1.00 15.31 176 VAL A C 1
ATOM 1448 O O . VAL A 1 189 ? 5.836 41.702 23.630 1.00 16.76 176 VAL A O 1
ATOM 1452 N N . THR A 1 190 ? 5.204 42.764 21.724 1.00 15.01 177 THR A N 1
ATOM 1453 C CA . THR A 1 190 ? 4.358 43.731 22.420 1.00 17.09 177 THR A CA 1
ATOM 1454 C C . THR A 1 190 ? 2.905 43.277 22.596 1.00 17.30 177 THR A C 1
ATOM 1455 O O . THR A 1 190 ? 2.133 43.968 23.263 1.00 18.50 177 THR A O 1
ATOM 1459 N N . TYR A 1 191 ? 2.538 42.150 21.997 1.00 17.99 178 TYR A N 1
ATOM 1460 C CA . TYR A 1 191 ? 1.167 41.643 22.092 1.00 19.32 178 TYR A CA 1
ATOM 1461 C C . TYR A 1 191 ? 0.840 41.125 23.485 1.00 20.85 178 TYR A C 1
ATOM 1462 O O . TYR A 1 191 ? 1.532 40.272 24.009 1.00 18.46 178 TYR A O 1
ATOM 1471 N N . PRO A 1 192 ? -0.238 41.642 24.095 1.00 22.52 179 PRO A N 1
ATOM 1472 C CA . PRO A 1 192 ? -0.554 41.154 25.442 1.00 25.18 179 PRO A CA 1
ATOM 1473 C C . PRO A 1 192 ? -0.637 39.639 25.533 1.00 25.03 179 PRO A C 1
ATOM 1474 O O . PRO A 1 192 ? -0.225 39.054 26.529 1.00 27.44 179 PRO A O 1
ATOM 1478 N N . LYS A 1 193 ? -1.134 39.012 24.475 1.00 26.48 180 LYS A N 1
ATOM 1479 C CA . LYS A 1 193 ? -1.274 37.564 24.435 1.00 27.77 180 LYS A CA 1
ATOM 1480 C C . LYS A 1 193 ? 0.028 36.784 24.366 1.00 28.06 180 LYS A C 1
ATOM 1481 O O . LYS A 1 193 ? 0.081 35.637 24.807 1.00 28.46 180 LYS A O 1
ATOM 1487 N N . ASN A 1 194 ? 1.085 37.401 23.834 1.00 28.36 181 ASN A N 1
ATOM 1488 C CA . ASN A 1 194 ? 2.377 36.723 23.718 1.00 27.99 181 ASN A CA 1
ATOM 1489 C C . ASN A 1 194 ? 3.266 36.687 24.943 1.00 28.02 181 ASN A C 1
ATOM 1490 O O . ASN A 1 194 ? 4.415 37.115 24.906 1.00 26.13 181 ASN A O 1
ATOM 1495 N N . GLU A 1 195 ? 2.721 36.144 26.025 1.00 28.99 182 GLU A N 1
ATOM 1496 C CA . GLU A 1 195 ? 3.435 36.025 27.289 1.00 29.54 182 GLU A CA 1
ATOM 1497 C C . GLU A 1 195 ? 4.667 35.153 27.080 1.00 27.73 182 GLU A C 1
ATOM 1498 O O . GLU A 1 195 ? 5.730 35.438 27.609 1.00 29.03 182 GLU A O 1
ATOM 1504 N N . ALA A 1 196 ? 4.514 34.089 26.300 1.00 27.94 183 ALA A N 1
ATOM 1505 C CA . ALA A 1 196 ? 5.626 33.177 26.034 1.00 26.84 183 ALA A CA 1
ATOM 1506 C C . ALA A 1 196 ? 6.860 33.847 25.438 1.00 26.79 183 ALA A C 1
ATOM 1507 O O . ALA A 1 196 ? 7.981 33.679 25.949 1.00 26.06 183 ALA A O 1
ATOM 1509 N N . LEU A 1 197 ? 6.663 34.597 24.353 1.00 24.51 184 LEU A N 1
ATOM 1510 C CA . LEU A 1 197 ? 7.783 35.274 23.705 1.00 22.61 184 LEU A CA 1
ATOM 1511 C C . LEU A 1 197 ? 8.533 36.178 24.676 1.00 20.81 184 LEU A C 1
ATOM 1512 O O . LEU A 1 197 ? 9.766 36.186 24.705 1.00 21.44 184 LEU A O 1
ATOM 1517 N N . ARG A 1 198 ? 7.794 36.953 25.463 1.00 19.84 185 ARG A N 1
ATOM 1518 C CA . ARG A 1 198 ? 8.424 37.849 26.418 1.00 19.18 185 ARG A CA 1
ATOM 1519 C C . ARG A 1 198 ? 9.291 37.072 27.413 1.00 20.30 185 ARG A C 1
ATOM 1520 O O . ARG A 1 198 ? 10.391 37.508 27.780 1.00 18.82 185 ARG A O 1
ATOM 1528 N N . GLU A 1 199 ? 8.805 35.912 27.839 1.00 21.02 186 GLU A N 1
ATOM 1529 C CA . GLU A 1 199 ? 9.571 35.108 28.787 1.00 22.05 186 GLU A CA 1
ATOM 1530 C C . GLU A 1 199 ? 10.871 34.650 28.103 1.00 21.36 186 GLU A C 1
ATOM 1531 O O . GLU A 1 199 ? 11.924 34.565 28.746 1.00 21.50 186 GLU A O 1
ATOM 1537 N N . VAL A 1 200 ? 10.799 34.367 26.802 1.00 20.50 187 VAL A N 1
ATOM 1538 C CA . VAL A 1 200 ? 11.977 33.928 26.038 1.00 19.80 187 VAL A CA 1
ATOM 1539 C C . VAL A 1 200 ? 13.006 35.059 25.985 1.00 19.36 187 VAL A C 1
ATOM 1540 O O . VAL A 1 200 ? 14.208 34.859 26.194 1.00 20.77 187 VAL A O 1
ATOM 1544 N N . VAL A 1 201 ? 12.533 36.255 25.676 1.00 18.78 188 VAL A N 1
ATOM 1545 C CA . VAL A 1 201 ? 13.421 37.399 25.610 1.00 18.94 188 VAL A CA 1
ATOM 1546 C C . VAL A 1 201 ? 14.084 37.588 26.979 1.00 20.22 188 VAL A C 1
ATOM 1547 O O . VAL A 1 201 ? 15.275 37.896 27.075 1.00 19.92 188 VAL A O 1
ATOM 1551 N N . LYS A 1 202 ? 13.301 37.388 28.035 1.00 22.43 189 LYS A N 1
ATOM 1552 C CA . LYS A 1 202 ? 13.811 37.540 29.394 1.00 24.29 189 LYS A CA 1
ATOM 1553 C C . LYS A 1 202 ? 14.959 36.569 29.707 1.00 23.80 189 LYS A C 1
ATOM 1554 O O . LYS A 1 202 ? 15.957 36.949 30.332 1.00 23.81 189 LYS A O 1
ATOM 1560 N N . ARG A 1 203 ? 14.812 35.329 29.256 1.00 24.07 190 ARG A N 1
ATOM 1561 C CA . ARG A 1 203 ? 15.813 34.279 29.475 1.00 25.08 190 ARG A CA 1
ATOM 1562 C C . ARG A 1 203 ? 17.047 34.398 28.605 1.00 24.07 190 ARG A C 1
ATOM 1563 O O . ARG A 1 203 ? 18.164 34.107 29.044 1.00 22.83 190 ARG A O 1
ATOM 1571 N N . VAL A 1 204 ? 16.853 34.818 27.361 1.00 22.80 191 VAL A N 1
ATOM 1572 C CA . VAL A 1 204 ? 17.967 34.949 26.433 1.00 20.58 191 VAL A CA 1
ATOM 1573 C C . VAL A 1 204 ? 18.852 36.176 26.629 1.00 19.89 191 VAL A C 1
ATOM 1574 O O . VAL A 1 204 ? 20.074 36.091 26.515 1.00 18.93 191 VAL A O 1
ATOM 1578 N N . GLY A 1 205 ? 18.244 37.324 26.894 1.00 19.46 192 GLY A N 1
ATOM 1579 C CA . GLY A 1 205 ? 19.055 38.502 27.091 1.00 18.00 192 GLY A CA 1
ATOM 1580 C C . GLY A 1 205 ? 19.462 39.217 25.817 1.00 17.60 192 GLY A C 1
ATOM 1581 O O . GLY A 1 205 ? 19.286 38.707 24.709 1.00 17.87 192 GLY A O 1
ATOM 1582 N N . LEU A 1 206 ? 20.060 40.389 25.993 1.00 16.90 193 LEU A N 1
ATOM 1583 C CA . LEU A 1 206 ? 20.497 41.209 24.881 1.00 15.42 193 LEU A CA 1
ATOM 1584 C C . LEU A 1 206 ? 21.646 40.751 24.001 1.00 16.02 193 LEU A C 1
ATOM 1585 O O . LEU A 1 206 ? 21.783 41.228 22.884 1.00 13.57 193 LEU A O 1
ATOM 1590 N N . GLU A 1 207 ? 22.477 39.831 24.473 1.00 15.54 194 GLU A N 1
ATOM 1591 C CA . GLU A 1 207 ? 23.593 39.385 23.662 1.00 15.79 194 GLU A CA 1
ATOM 1592 C C . GLU A 1 207 ? 23.168 38.570 22.438 1.00 14.41 194 GLU A C 1
ATOM 1593 O O . GLU A 1 207 ? 23.925 38.441 21.474 1.00 11.53 194 GLU A O 1
ATOM 1599 N N . TYR A 1 208 ? 21.943 38.067 22.444 1.00 11.15 195 TYR A N 1
ATOM 1600 C CA . TYR A 1 208 ? 21.498 37.253 21.316 1.00 11.33 195 TYR A CA 1
ATOM 1601 C C . TYR A 1 208 ? 20.300 37.712 20.513 1.00 10.21 195 TYR A C 1
ATOM 1602 O O . TYR A 1 208 ? 19.697 36.916 19.812 1.00 11.38 195 TYR A O 1
ATOM 1611 N N . ILE A 1 209 ? 19.964 38.983 20.576 1.00 11.02 196 ILE A N 1
ATOM 1612 C CA . ILE A 1 209 ? 18.808 39.422 19.812 1.00 11.69 196 ILE A CA 1
ATOM 1613 C C . ILE A 1 209 ? 19.016 40.670 18.958 1.00 10.81 196 ILE A C 1
ATOM 1614 O O . ILE A 1 209 ? 19.871 41.498 19.250 1.00 8.91 196 ILE A O 1
ATOM 1619 N N . VAL A 1 210 ? 18.250 40.766 17.871 1.00 6.49 197 VAL A N 1
ATOM 1620 C CA . VAL A 1 210 ? 18.321 41.929 17.005 1.00 6.74 197 VAL A CA 1
ATOM 1621 C C . VAL A 1 210 ? 16.852 42.303 16.838 1.00 8.19 197 VAL A C 1
ATOM 1622 O O . VAL A 1 210 ? 15.963 41.473 17.082 1.00 7.91 197 VAL A O 1
ATOM 1626 N N . LEU A 1 211 ? 16.588 43.549 16.465 1.00 6.38 198 LEU A N 1
ATOM 1627 C CA . LEU A 1 211 ? 15.208 44.000 16.286 1.00 7.10 198 LEU A CA 1
ATOM 1628 C C . LEU A 1 211 ? 14.793 43.891 14.831 1.00 9.59 198 LEU A C 1
ATOM 1629 O O . LEU A 1 211 ? 15.639 43.845 13.922 1.00 8.48 198 LEU A O 1
ATOM 1634 N N . GLU A 1 212 ? 13.488 43.833 14.603 1.00 7.91 199 GLU A N 1
ATOM 1635 C CA . GLU A 1 212 ? 13.009 43.760 13.242 1.00 10.38 199 GLU A CA 1
ATOM 1636 C C . GLU A 1 212 ? 11.543 44.168 13.248 1.00 11.59 199 GLU A C 1
ATOM 1637 O O . GLU A 1 212 ? 10.891 44.162 14.303 1.00 10.34 199 GLU A O 1
ATOM 1643 N N . THR A 1 213 ? 11.045 44.580 12.084 1.00 11.52 200 THR A N 1
ATOM 1644 C CA . THR A 1 213 ? 9.650 44.963 11.978 1.00 10.74 200 THR A CA 1
ATOM 1645 C C . THR A 1 213 ? 8.936 43.988 11.053 1.00 12.15 200 THR A C 1
ATOM 1646 O O . THR A 1 213 ? 7.758 43.705 11.249 1.00 9.46 200 THR A O 1
ATOM 1650 N N . ASP A 1 214 ? 9.654 43.457 10.064 1.00 9.43 201 ASP A N 1
ATOM 1651 C CA . ASP A 1 214 ? 9.074 42.554 9.088 1.00 11.62 201 ASP A CA 1
ATOM 1652 C C . ASP A 1 214 ? 8.000 43.418 8.371 1.00 7.83 201 ASP A C 1
ATOM 1653 O O . ASP A 1 214 ? 7.011 42.904 7.838 1.00 7.85 201 ASP A O 1
ATOM 1658 N N . CYS A 1 215 ? 8.198 44.743 8.349 1.00 7.80 202 CYS A N 1
ATOM 1659 C CA . CYS A 1 215 ? 7.213 45.624 7.690 1.00 7.77 202 CYS A CA 1
ATOM 1660 C C . CYS A 1 215 ? 7.003 45.180 6.229 1.00 9.01 202 CYS A C 1
ATOM 1661 O O . CYS A 1 215 ? 7.956 44.793 5.554 1.00 9.27 202 CYS A O 1
ATOM 1664 N N . PRO A 1 216 ? 5.781 45.340 5.689 1.00 8.36 203 PRO A N 1
ATOM 1665 C CA . PRO A 1 216 ? 4.592 45.915 6.345 1.00 9.34 203 PRO A CA 1
ATOM 1666 C C . PRO A 1 216 ? 3.841 45.027 7.324 1.00 10.09 203 PRO A C 1
ATOM 1667 O O . PRO A 1 216 ? 2.821 45.439 7.874 1.00 13.55 203 PRO A O 1
ATOM 1671 N N . PHE A 1 217 ? 4.327 43.822 7.553 1.00 10.70 204 PHE A N 1
ATOM 1672 C CA . PHE A 1 217 ? 3.643 42.907 8.465 1.00 12.62 204 PHE A CA 1
ATOM 1673 C C . PHE A 1 217 ? 3.843 43.089 9.991 1.00 12.86 204 PHE A C 1
ATOM 1674 O O . PHE A 1 217 ? 4.746 43.809 1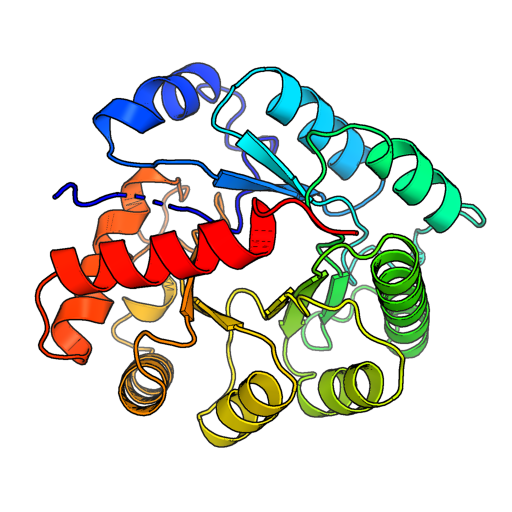0.416 1.00 11.64 204 PHE A O 1
ATOM 1682 N N . LEU A 1 218 ? 2.950 42.456 10.753 1.00 13.29 205 LEU A N 1
ATOM 1683 C CA . LEU A 1 218 ? 2.992 42.454 12.206 1.00 13.98 205 LEU A CA 1
ATOM 1684 C C . LEU A 1 218 ? 3.375 43.708 12.971 1.00 14.72 205 LEU A C 1
ATOM 1685 O O . LEU A 1 218 ? 4.442 43.771 13.620 1.00 13.94 205 LEU A O 1
ATOM 1690 N N . PRO A 1 219 ? 2.507 44.714 12.964 1.00 13.37 206 PRO A N 1
ATOM 1691 C CA . PRO A 1 219 ? 2.718 45.996 13.635 1.00 13.46 206 PRO A CA 1
ATOM 1692 C C . PRO A 1 219 ? 2.688 45.791 15.143 1.00 14.03 206 PRO A C 1
ATOM 1693 O O . PRO A 1 219 ? 2.112 44.805 15.607 1.00 11.99 206 PRO A O 1
ATOM 1697 N N . PRO A 1 220 ? 3.382 46.657 15.915 1.00 13.09 207 PRO A N 1
ATOM 1698 C CA . PRO A 1 220 ? 3.345 46.469 17.370 1.00 15.62 207 PRO A CA 1
ATOM 1699 C C . PRO A 1 220 ? 1.962 46.871 17.886 1.00 17.77 207 PRO A C 1
ATOM 1700 O O . PRO A 1 220 ? 1.221 47.600 17.206 1.00 18.03 207 PRO A O 1
ATOM 1704 N N . GLN A 1 221 ? 1.638 46.393 19.085 1.00 20.30 208 GLN A N 1
ATOM 1705 C CA . GLN A 1 221 ? 0.352 46.643 19.748 1.00 23.75 208 GLN A CA 1
ATOM 1706 C C . GLN A 1 221 ? -0.407 47.942 19.522 1.00 23.84 208 GLN A C 1
ATOM 1707 O O . GLN A 1 221 ? -1.580 47.917 19.121 1.00 25.99 208 GLN A O 1
ATOM 1713 N N . PRO A 1 222 ? 0.225 49.093 19.785 1.00 24.06 209 PRO A N 1
ATOM 1714 C CA . PRO A 1 222 ? -0.530 50.327 19.567 1.00 24.00 209 PRO A CA 1
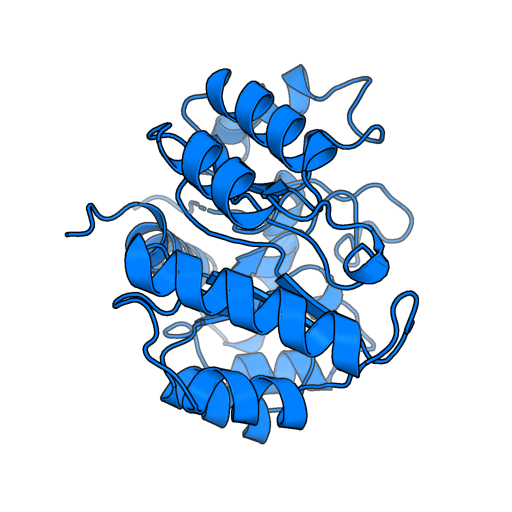ATOM 1715 C C . PRO A 1 222 ? -0.987 50.553 18.139 1.00 23.77 209 PRO A C 1
ATOM 1716 O O . PRO A 1 222 ? -1.789 51.450 17.887 1.00 24.47 209 PRO A O 1
ATOM 1720 N N . PHE A 1 223 ? -0.499 49.738 17.210 1.00 21.81 210 PHE A N 1
ATOM 1721 C CA . PHE A 1 223 ? -0.890 49.901 15.820 1.00 20.59 210 PHE A CA 1
ATOM 1722 C C . PHE A 1 223 ? -1.462 48.656 15.165 1.00 19.19 210 PHE A C 1
ATOM 1723 O O . PHE A 1 223 ? -1.282 48.464 13.971 1.00 19.61 210 PHE A O 1
ATOM 1731 N N . ARG A 1 224 ? -2.159 47.804 15.918 1.00 19.56 211 ARG A N 1
ATOM 1732 C CA . ARG A 1 224 ? -2.712 46.612 15.288 1.00 17.74 211 ARG A CA 1
ATOM 1733 C C . ARG A 1 224 ? -3.665 47.099 14.205 1.00 17.57 211 ARG A C 1
ATOM 1734 O O . ARG A 1 224 ? -4.316 48.148 14.360 1.00 16.47 211 ARG A O 1
ATOM 1742 N N . GLY A 1 225 ? -3.729 46.350 13.109 1.00 15.12 212 GLY A N 1
ATOM 1743 C CA . GLY A 1 225 ? -4.594 46.719 12.013 1.00 15.39 212 GLY A CA 1
ATOM 1744 C C . GLY A 1 225 ? -4.015 47.793 11.113 1.00 16.84 212 GLY A C 1
ATOM 1745 O O . GLY A 1 225 ? -4.700 48.239 10.196 1.00 18.54 212 GLY A O 1
ATOM 1746 N N . LYS A 1 226 ? -2.767 48.212 11.353 1.00 14.69 213 LYS A N 1
ATOM 1747 C CA . LYS A 1 226 ? -2.138 49.249 10.530 1.00 14.87 213 LYS A CA 1
ATOM 1748 C C . LYS A 1 226 ? -0.906 48.692 9.859 1.00 12.23 213 LYS A C 1
ATOM 1749 O O . LYS A 1 226 ? -0.368 47.680 10.299 1.00 11.44 213 LYS A O 1
ATOM 1755 N N . ARG A 1 227 ? -0.476 49.348 8.781 1.00 12.20 214 ARG A N 1
ATOM 1756 C CA . ARG A 1 227 ? 0.717 48.905 8.056 1.00 12.11 214 ARG A CA 1
ATOM 1757 C C . ARG A 1 227 ? 1.867 49.119 9.027 1.00 9.72 214 ARG A C 1
ATOM 1758 O O . ARG A 1 227 ? 1.929 50.144 9.683 1.00 11.24 214 ARG A O 1
ATOM 1766 N N . ASN A 1 228 ? 2.790 48.171 9.112 1.00 10.49 215 ASN A N 1
ATOM 1767 C CA . ASN A 1 228 ? 3.927 48.329 10.030 1.00 9.56 215 ASN A CA 1
ATOM 1768 C C . ASN A 1 228 ? 5.039 49.043 9.250 1.00 10.46 215 ASN A C 1
ATOM 1769 O O . ASN A 1 228 ? 5.049 49.008 8.024 1.00 10.60 215 ASN A O 1
ATOM 1774 N N . GLU A 1 229 ? 5.926 49.741 9.956 1.00 10.35 216 GLU A N 1
ATOM 1775 C CA . GLU A 1 229 ? 7.041 50.445 9.323 1.00 10.25 216 GLU A CA 1
ATOM 1776 C C . GLU A 1 229 ? 8.149 50.585 10.358 1.00 10.53 216 GLU A C 1
ATOM 1777 O O . GLU A 1 229 ? 7.881 50.485 11.577 1.00 9.97 216 GLU A O 1
ATOM 1783 N N . PRO A 1 230 ? 9.397 50.848 9.906 1.00 9.48 217 PRO A N 1
ATOM 1784 C CA . PRO A 1 230 ? 10.561 50.985 10.784 1.00 11.56 217 PRO A CA 1
ATOM 1785 C C . PRO A 1 230 ? 10.463 51.866 12.007 1.00 14.69 217 PRO A C 1
ATOM 1786 O O . PRO A 1 230 ? 10.931 51.465 13.065 1.00 14.13 217 PRO A O 1
ATOM 1790 N N . LYS A 1 231 ? 9.863 53.048 11.893 1.00 14.74 218 LYS A N 1
ATOM 1791 C CA . LYS A 1 231 ? 9.781 53.902 13.078 1.00 17.52 218 LYS A CA 1
ATOM 1792 C C . LYS A 1 231 ? 8.970 53.312 14.232 1.00 18.63 218 LYS A C 1
ATOM 1793 O O . LYS A 1 231 ? 9.073 53.795 15.361 1.00 20.82 218 LYS A O 1
ATOM 1799 N N . TYR A 1 232 ? 8.163 52.285 13.972 1.00 16.00 219 TYR A N 1
ATOM 1800 C CA . TYR A 1 232 ? 7.380 51.696 15.046 1.00 13.82 219 TYR A CA 1
ATOM 1801 C C . TYR A 1 232 ? 8.238 50.752 15.847 1.00 13.21 219 TYR A C 1
ATOM 1802 O O . TYR A 1 232 ? 7.767 50.140 16.794 1.00 12.44 219 TYR A O 1
ATOM 1811 N N . LEU A 1 233 ? 9.503 50.624 15.462 1.00 13.36 220 LEU A N 1
ATOM 1812 C CA . LEU A 1 233 ? 10.403 49.740 16.172 1.00 13.95 220 LEU A CA 1
ATOM 1813 C C . LEU A 1 233 ? 10.562 50.216 17.626 1.00 13.57 220 LEU A C 1
ATOM 1814 O O . LEU A 1 233 ? 10.885 49.418 18.511 1.00 12.37 220 LEU A O 1
ATOM 1819 N N . LYS A 1 234 ? 10.334 51.510 17.870 1.00 12.52 221 LYS A N 1
ATOM 1820 C CA . LYS A 1 234 ? 10.470 52.040 19.234 1.00 13.79 221 LYS A CA 1
ATOM 1821 C C . LYS A 1 234 ? 9.641 51.301 20.291 1.00 13.05 221 LYS A C 1
ATOM 1822 O O . LYS A 1 234 ? 10.058 51.188 21.440 1.00 12.14 221 LYS A O 1
ATOM 1828 N N . TYR A 1 235 ? 8.466 50.825 19.904 1.00 11.34 222 TYR A N 1
ATOM 1829 C CA . TYR A 1 235 ? 7.578 50.107 20.802 1.00 12.05 222 TYR A CA 1
ATOM 1830 C C . TYR A 1 235 ? 8.131 48.753 21.136 1.00 12.33 222 TYR A C 1
ATOM 1831 O O . TYR A 1 235 ? 7.888 48.243 22.240 1.00 11.54 222 TYR A O 1
ATOM 1840 N N . VAL A 1 236 ? 8.876 48.172 20.191 1.00 9.96 223 VAL A N 1
ATOM 1841 C CA . VAL A 1 236 ? 9.473 46.854 20.405 1.00 9.85 223 VAL A CA 1
ATOM 1842 C C . VAL A 1 236 ? 10.588 47.016 21.434 1.00 11.28 223 VAL A C 1
ATOM 1843 O O . VAL A 1 236 ? 10.739 46.187 22.337 1.00 10.44 223 VAL A O 1
ATOM 1847 N N . VAL A 1 237 ? 11.382 48.068 21.270 1.00 10.74 224 VAL A N 1
ATOM 1848 C CA . VAL A 1 237 ? 12.471 48.331 22.187 1.00 12.64 224 VAL A CA 1
ATOM 1849 C C . VAL A 1 237 ? 11.888 48.610 23.594 1.00 15.14 224 VAL A C 1
ATOM 1850 O O . VAL A 1 237 ? 12.397 48.120 24.612 1.00 14.06 224 VAL A O 1
ATOM 1854 N N . GLU A 1 238 ? 10.824 49.409 23.637 1.00 15.00 225 GLU A N 1
ATOM 1855 C CA . GLU A 1 238 ? 10.185 49.747 24.904 1.00 17.47 225 GLU A CA 1
ATOM 1856 C C . GLU A 1 238 ? 9.816 48.483 25.656 1.00 16.35 225 GLU A C 1
ATOM 1857 O O . GLU A 1 238 ? 10.182 48.314 26.823 1.00 16.67 225 GLU A O 1
ATOM 1863 N N . THR A 1 239 ? 9.114 47.577 24.993 1.00 15.32 226 THR A N 1
ATOM 1864 C CA . THR A 1 239 ? 8.724 46.336 25.647 1.00 14.67 226 THR A CA 1
ATOM 1865 C C . THR A 1 239 ? 9.938 45.534 26.100 1.00 15.98 226 THR A C 1
ATOM 1866 O O . THR A 1 239 ? 9.978 45.048 27.243 1.00 15.41 226 THR A O 1
ATOM 1870 N N . ILE A 1 240 ? 10.931 45.385 25.221 1.00 13.86 227 ILE A N 1
ATOM 1871 C CA . ILE A 1 240 ? 12.119 44.621 25.595 1.00 13.80 227 ILE A CA 1
ATOM 1872 C C . ILE A 1 240 ? 12.787 45.213 26.816 1.00 14.23 227 ILE A C 1
ATOM 1873 O O . ILE A 1 240 ? 13.188 44.476 27.721 1.00 15.77 227 ILE A O 1
ATOM 1878 N N . SER A 1 241 ? 12.904 46.533 26.853 1.00 15.01 228 SER A N 1
ATOM 1879 C CA . SER A 1 241 ? 13.533 47.190 27.994 1.00 15.44 228 SER A CA 1
ATOM 1880 C C . SER A 1 241 ? 12.728 46.946 29.279 1.00 16.78 228 SER A C 1
ATOM 1881 O O . SER A 1 241 ? 13.293 46.725 30.361 1.00 15.97 228 SER A O 1
ATOM 1884 N N . GLN A 1 242 ? 11.407 46.951 29.168 1.00 16.21 229 GLN A N 1
ATOM 1885 C CA . GLN A 1 242 ? 10.591 46.736 30.354 1.00 18.44 229 GLN A CA 1
ATOM 1886 C C . GLN A 1 242 ? 10.688 45.301 30.845 1.00 18.86 229 GLN A C 1
ATOM 1887 O O . GLN A 1 242 ? 10.815 45.041 32.046 1.00 20.16 229 GLN A O 1
ATOM 1893 N N . VAL A 1 243 ? 10.647 44.359 29.915 1.00 17.72 230 VAL A N 1
ATOM 1894 C CA . VAL A 1 243 ? 10.732 42.959 30.305 1.00 16.93 230 VAL A CA 1
ATOM 1895 C C . VAL A 1 243 ? 12.088 42.601 30.919 1.00 18.47 230 VAL A C 1
ATOM 1896 O O . VAL A 1 243 ? 12.169 41.735 31.809 1.00 19.42 230 VAL A O 1
ATOM 1900 N N . LEU A 1 244 ? 13.150 43.260 30.461 1.00 18.17 231 LEU A N 1
ATOM 1901 C CA . LEU A 1 244 ? 14.488 42.986 30.974 1.00 19.33 231 LEU A CA 1
ATOM 1902 C C . LEU A 1 244 ? 14.884 43.892 32.117 1.00 19.56 231 LEU A C 1
ATOM 1903 O O . LEU A 1 244 ? 15.937 43.697 32.718 1.00 20.83 231 LEU A O 1
ATOM 1908 N N . GLY A 1 245 ? 14.047 44.882 32.397 1.00 18.55 232 GLY A N 1
ATOM 1909 C CA . GLY A 1 245 ? 14.344 45.810 33.468 1.00 19.78 232 GLY A CA 1
ATOM 1910 C C . GLY A 1 245 ? 15.606 46.621 33.209 1.00 19.74 232 GLY A C 1
ATOM 1911 O O . GLY A 1 245 ? 16.396 46.851 34.139 1.00 19.51 232 GLY A O 1
ATOM 1912 N N . VAL A 1 246 ? 15.821 47.058 31.964 1.00 18.98 233 VAL A N 1
ATOM 1913 C CA . VAL A 1 246 ? 17.010 47.848 31.636 1.00 19.67 233 VAL A CA 1
ATOM 1914 C C . VAL A 1 246 ? 16.648 49.107 30.833 1.00 20.17 233 VAL A C 1
ATOM 1915 O O . VAL A 1 246 ? 15.555 49.209 30.276 1.00 20.39 233 VAL A O 1
ATOM 1919 N N . PRO A 1 247 ? 17.548 50.098 30.791 1.00 21.03 234 PRO A N 1
ATOM 1920 C CA . PRO A 1 247 ? 17.231 51.312 30.027 1.00 21.83 234 PRO A CA 1
ATOM 1921 C C . PRO A 1 247 ? 17.044 51.011 28.521 1.00 22.72 234 PRO A C 1
ATOM 1922 O O . PRO A 1 247 ? 17.628 50.051 27.994 1.00 21.76 234 PRO A O 1
ATOM 1926 N N . GLU A 1 248 ? 16.238 51.819 27.830 1.00 22.04 235 GLU A N 1
ATOM 1927 C CA . GLU A 1 248 ? 16.020 51.601 26.398 1.00 21.58 235 GLU A CA 1
ATOM 1928 C C . GLU A 1 248 ? 17.350 51.808 25.686 1.00 20.38 235 GLU A C 1
ATOM 1929 O O . GLU A 1 248 ? 17.614 51.220 24.635 1.00 19.30 235 GLU A O 1
ATOM 1935 N N . ALA A 1 249 ? 18.200 52.642 26.272 1.00 19.42 236 ALA A N 1
ATOM 1936 C CA . ALA A 1 249 ? 19.493 52.895 25.679 1.00 19.69 236 ALA A CA 1
ATOM 1937 C C . ALA A 1 249 ? 20.290 51.598 25.644 1.00 17.96 236 ALA A C 1
ATOM 1938 O O . ALA A 1 249 ? 21.081 51.381 24.725 1.00 17.50 236 ALA A O 1
ATOM 1940 N N . LYS A 1 250 ? 20.089 50.733 26.636 1.00 16.35 237 LYS A N 1
ATOM 1941 C CA . LYS A 1 250 ? 20.827 49.465 26.673 1.00 17.36 237 LYS A CA 1
ATOM 1942 C C . LYS A 1 250 ? 20.351 48.507 25.596 1.00 14.03 237 LYS A C 1
ATOM 1943 O O . LYS A 1 250 ? 21.156 47.778 24.996 1.00 14.78 237 LYS A O 1
ATOM 1949 N N . VAL A 1 251 ? 19.048 48.500 25.359 1.00 12.34 238 VAL A N 1
ATOM 1950 C CA . VAL A 1 251 ? 18.500 47.624 24.343 1.00 11.78 238 VAL A CA 1
ATOM 1951 C C . VAL A 1 251 ? 18.980 48.095 22.963 1.00 11.96 238 VAL A C 1
ATOM 1952 O O . VAL A 1 251 ? 19.424 47.297 22.136 1.00 9.94 238 VAL A O 1
ATOM 1956 N N . ASP A 1 252 ? 18.900 49.399 22.731 1.00 12.95 239 ASP A N 1
ATOM 1957 C CA . ASP A 1 252 ? 19.322 49.967 21.453 1.00 12.82 239 ASP A CA 1
ATOM 1958 C C . ASP A 1 252 ? 20.785 49.740 21.155 1.00 13.39 239 ASP A C 1
ATOM 1959 O O . ASP A 1 252 ? 21.134 49.356 20.050 1.00 10.77 239 ASP A O 1
ATOM 1964 N N . GLU A 1 253 ? 21.649 50.005 22.133 1.00 11.80 240 GLU A N 1
ATOM 1965 C CA . GLU A 1 253 ? 23.069 49.820 21.917 1.00 12.57 240 GLU A CA 1
ATOM 1966 C C . GLU A 1 253 ? 23.435 48.403 21.574 1.00 12.33 240 GLU A C 1
ATOM 1967 O O . GLU A 1 253 ? 24.144 48.161 20.594 1.00 12.14 240 GLU A O 1
ATOM 1973 N N . ALA A 1 254 ? 22.972 47.477 22.404 1.00 10.78 241 ALA A N 1
ATOM 1974 C CA . ALA A 1 254 ? 23.234 46.072 22.227 1.00 11.40 241 ALA A CA 1
ATOM 1975 C C . ALA A 1 254 ? 22.694 45.496 20.914 1.00 10.82 241 ALA A C 1
ATOM 1976 O O . ALA A 1 254 ? 23.433 44.820 20.175 1.00 10.46 241 ALA A O 1
ATOM 1978 N N . THR A 1 255 ? 21.425 45.755 20.599 1.00 10.02 242 THR A N 1
ATOM 1979 C CA . THR A 1 255 ? 20.880 45.205 19.352 1.00 10.88 242 THR A CA 1
ATOM 1980 C C . THR A 1 255 ? 21.508 45.810 18.101 1.00 9.54 242 THR A C 1
ATOM 1981 O O . THR A 1 255 ? 21.696 45.118 17.095 1.00 10.35 242 THR A O 1
ATOM 1985 N N . THR A 1 256 ? 21.813 47.101 18.157 1.00 10.17 243 THR A N 1
ATOM 1986 C CA . THR A 1 256 ? 22.423 47.763 17.021 1.00 8.85 243 THR A CA 1
ATOM 1987 C C . THR A 1 256 ? 23.839 47.212 16.813 1.00 9.50 243 THR A C 1
ATOM 1988 O O . THR A 1 256 ? 24.243 46.942 15.670 1.00 7.46 243 THR A O 1
ATOM 1992 N N . GLU A 1 257 ? 24.585 47.024 17.911 1.00 9.81 244 GLU A N 1
ATOM 1993 C CA . GLU A 1 257 ? 25.948 46.489 17.803 1.00 11.98 244 GLU A CA 1
ATOM 1994 C C . GLU A 1 257 ? 25.838 45.081 17.202 1.00 11.05 244 GLU A C 1
ATOM 1995 O O . GLU A 1 257 ? 26.611 44.683 16.328 1.00 11.54 244 GLU A O 1
ATOM 2001 N N . ASN A 1 258 ? 24.878 44.313 17.695 1.00 10.09 245 ASN A N 1
ATOM 2002 C CA . ASN A 1 258 ? 24.688 42.959 17.179 1.00 9.71 245 ASN A CA 1
ATOM 2003 C C . ASN A 1 258 ? 24.396 42.977 15.679 1.00 8.49 245 ASN A C 1
ATOM 2004 O O . ASN A 1 258 ? 24.941 42.178 14.904 1.00 7.15 245 ASN A O 1
ATOM 2009 N N . ALA A 1 259 ? 23.504 43.873 15.272 1.00 9.28 246 ALA A N 1
ATOM 2010 C CA . ALA A 1 259 ? 23.145 43.979 13.867 1.00 9.21 246 ALA A CA 1
ATOM 2011 C C . ALA A 1 259 ? 24.302 44.469 13.010 1.00 8.91 246 ALA A C 1
ATOM 2012 O O . ALA A 1 259 ? 24.520 43.972 11.903 1.00 8.91 246 ALA A O 1
ATOM 2014 N N . ARG A 1 260 ? 25.075 45.414 13.537 1.00 8.16 247 ARG A N 1
ATOM 2015 C CA . ARG A 1 260 ? 26.222 45.947 12.799 1.00 10.82 247 ARG A CA 1
ATOM 2016 C C . ARG A 1 260 ? 27.247 44.841 12.569 1.00 10.86 247 ARG A C 1
ATOM 2017 O O . ARG A 1 260 ? 27.801 44.677 11.473 1.00 12.58 247 ARG A O 1
ATOM 2025 N N . ARG A 1 261 ? 27.518 44.091 13.621 1.00 9.44 248 ARG A N 1
ATOM 2026 C CA . ARG A 1 261 ? 28.486 43.019 13.518 1.00 12.02 248 ARG A CA 1
ATOM 2027 C C . ARG A 1 261 ? 28.098 41.949 12.512 1.00 13.14 248 ARG A C 1
ATOM 2028 O O . ARG A 1 261 ? 28.911 41.504 11.707 1.00 12.50 248 ARG A O 1
ATOM 2036 N N . ILE A 1 262 ? 26.839 41.549 12.545 1.00 9.68 249 ILE A N 1
ATOM 2037 C CA . ILE A 1 262 ? 26.370 40.511 11.629 1.00 11.19 249 ILE A CA 1
ATOM 2038 C C . ILE A 1 262 ? 26.311 40.888 10.162 1.00 9.03 249 ILE A C 1
ATOM 2039 O O . ILE A 1 262 ? 26.839 40.192 9.297 1.00 9.95 249 ILE A O 1
ATOM 2044 N N . PHE A 1 263 ? 25.684 42.014 9.894 1.00 7.23 250 PHE A N 1
ATOM 2045 C CA . PHE A 1 263 ? 25.516 42.477 8.537 1.00 7.86 250 PHE A CA 1
ATOM 2046 C C . PHE A 1 263 ? 26.519 43.417 7.917 1.00 10.71 250 PHE A C 1
ATOM 2047 O O . PHE A 1 263 ? 26.767 43.339 6.706 1.00 7.75 250 PHE A O 1
ATOM 2055 N N . LEU A 1 264 ? 27.115 44.287 8.723 1.00 11.31 251 LEU A N 1
ATOM 2056 C CA . LEU A 1 264 ? 28.060 45.229 8.135 1.00 13.64 251 LEU A CA 1
ATOM 2057 C C . LEU A 1 264 ? 29.540 44.992 8.214 1.00 15.15 251 LEU A C 1
ATOM 2058 O O . LEU A 1 264 ? 30.289 45.627 7.481 1.00 16.53 251 LEU A O 1
ATOM 2063 N N . GLU A 1 265 ? 29.977 44.108 9.089 1.00 16.97 252 GLU A N 1
ATOM 2064 C CA . GLU A 1 265 ? 31.406 43.869 9.185 1.00 20.51 252 GLU A CA 1
ATOM 2065 C C . GLU A 1 265 ? 31.916 43.237 7.903 1.00 22.50 252 GLU A C 1
ATOM 2066 O O . GLU A 1 265 ? 31.276 42.347 7.332 1.00 20.90 252 GLU A O 1
ATOM 2072 N N . VAL A 1 266 ? 33.060 43.721 7.429 1.00 23.68 253 VAL A N 1
ATOM 2073 C CA . VAL A 1 266 ? 33.635 43.189 6.209 1.00 25.20 253 VAL A CA 1
ATOM 2074 C C . VAL A 1 266 ? 33.983 41.714 6.460 1.00 28.17 253 VAL A C 1
ATOM 2075 O O . VAL A 1 266 ? 34.670 41.388 7.428 1.00 28.51 253 VAL A O 1
ATOM 2079 N N . LYS A 1 267 ? 33.508 40.827 5.592 1.00 31.30 254 LYS A N 1
ATOM 2080 C CA . LYS A 1 267 ? 33.784 39.399 5.750 1.00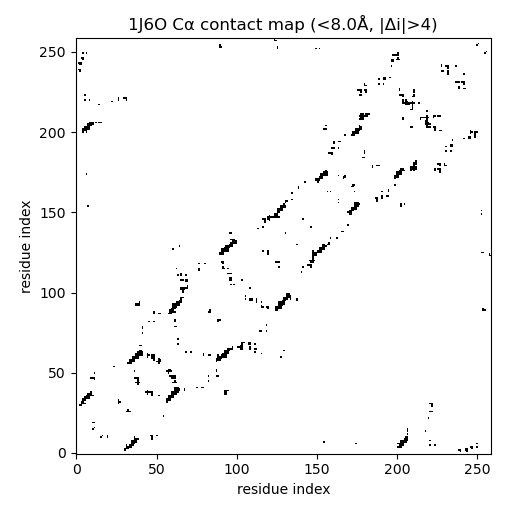 35.52 254 LYS A CA 1
ATOM 2081 C C . LYS A 1 267 ? 34.759 38.871 4.694 1.00 37.03 254 LYS A C 1
ATOM 2082 O O . LYS A 1 267 ? 34.797 39.366 3.565 1.00 36.19 254 LYS A O 1
ATOM 2088 N N . GLU A 1 268 ? 35.558 37.873 5.071 1.00 38.92 255 GLU A N 1
ATOM 2089 C CA . GLU A 1 268 ? 36.516 37.292 4.136 1.00 41.19 255 GLU A CA 1
ATOM 2090 C C . GLU A 1 268 ? 35.753 36.846 2.891 1.00 41.29 255 GLU A C 1
ATOM 2091 O O . GLU A 1 268 ? 35.045 35.833 2.920 1.00 41.49 255 GLU A O 1
#

Organism: Thermotoga maritima (strain ATCC 43589 / DSM 3109 / JCM 10099 / NBRC 100826 / MSB8) (NCBI:txid243274)

Nearest PDB structures (foldseek):
  1j6o-assembly1_A  TM=1.004E+00  e=4.679E-52  Thermotoga maritima
  1xwy-assembly1_A  TM=9.419E-01  e=4.170E-24  Escherichia coli
  1yix-assembly2_B  TM=9.228E-01  e=6.792E-23  Escherichia coli K-12
  3rcm-assembly1_A  TM=9.369E-01  e=2.540E-21  Pseudomonas putida KT2440
  1zzm-assembly1_A  TM=9.425E-01  e=1.322E-21  Escherichia coli

Solvent-accessible surface area: 11680 Å² total

Secondary structure (DSSP, 8-state):
-----EEEE-TTSGGGTTTHHHHHHTTTTTT---EEEEPSSHHHHHHHHHHHTT-TTEEEEE---GGGGGG--TTHHHHHHHHTTSTTEEEEEEEEEETTT-SS-HHHHHHHHHHHHHHHHHHT--EEEEEES-HHHHHHHHHHS---SS-EEETT--S-HHHHHHHHHHTEEEEE-GGGG-TT-HHHHHHHHHH-GGGEEE---BTS---GGGTTS---GGGHHHHHHHHHHHHTS-HHHHHHHHHHHHIIIIIS---

Radius of gyration: 16.86 Å; Cα contacts (8 Å, |Δi|>4): 543; chains: 1; bounding box: 41×43×46 Å

Foldseek 3Di:
DDLAEAAEEALLDPVNVPPSVVQQVCCVVLRHQAYEHEAAALVRQVSLLVVQVVDPRYAYAYEHELLCLVPDDPCRLVSNVVSVVDPSHQEYDPAEDAPPVCNDPGVSSLVRRLSSQVSCLVVLHEYAYEYHPCLVVRLVSLVPDRGRPQNEEHEPDDDAQVSQVSVVVSRYAYEFEQCLQDPPPPRVLVNLQVPDLQRYAYHHNWQPRQHVVAPPGGHGVSSSLSRLVSSCVSNVHDSSVNSVSNVVVVCVRGPDDDD